Protein AF-A0A7S4NE84-F1 (afdb_monomer_lite)

pLDDT: mean 74.56, std 27.17, range [20.69, 98.38]

InterPro domains:
  IPR036509 Peptide methionine sulphoxide reductase MsrA superfamily [G3DSA:3.30.1060.10] (1-142)

Structure (mmCIF, N/CA/C/O backbone):
data_AF-A0A7S4NE84-F1
#
_entry.id   AF-A0A7S4NE84-F1
#
loop_
_atom_site.group_PDB
_atom_site.id
_atom_site.type_symbol
_atom_site.label_atom_id
_atom_site.label_alt_id
_atom_site.label_comp_id
_atom_site.label_asym_id
_atom_site.label_entity_id
_atom_site.label_seq_id
_atom_site.pdbx_PDB_ins_code
_atom_site.Cartn_x
_atom_site.Cartn_y
_atom_site.Cartn_z
_atom_site.occupancy
_atom_site.B_iso_or_equiv
_atom_site.auth_seq_id
_atom_site.auth_comp_id
_atom_site.auth_asym_id
_atom_site.auth_atom_id
_atom_site.pdbx_PDB_model_num
ATOM 1 N N . MET A 1 1 ? -4.943 -5.789 -20.087 1.00 54.06 1 MET A N 1
ATOM 2 C CA . MET A 1 1 ? -5.058 -5.055 -18.805 1.00 54.06 1 MET A CA 1
ATOM 3 C C . MET A 1 1 ? -4.872 -3.569 -19.079 1.00 54.06 1 MET A C 1
ATOM 5 O O . MET A 1 1 ? -4.299 -3.249 -20.111 1.00 54.06 1 MET A O 1
ATOM 9 N N . ALA A 1 2 ? -5.407 -2.667 -18.249 1.00 69.00 2 ALA A N 1
ATOM 10 C CA . ALA A 1 2 ? -5.098 -1.242 -18.403 1.00 69.00 2 ALA A CA 1
ATOM 11 C C . ALA A 1 2 ? -3.619 -1.028 -18.058 1.00 69.00 2 ALA A C 1
ATOM 13 O O . ALA A 1 2 ? -3.170 -1.555 -17.044 1.00 69.00 2 ALA A O 1
ATOM 14 N N . GLN A 1 3 ? -2.887 -0.325 -18.919 1.00 87.62 3 GLN A N 1
ATOM 15 C CA . GLN A 1 3 ? -1.500 0.049 -18.668 1.00 87.62 3 GLN A CA 1
ATOM 16 C C . GLN A 1 3 ? -1.470 1.132 -17.588 1.00 87.62 3 GLN A C 1
ATOM 18 O O . GLN A 1 3 ? -2.266 2.069 -17.646 1.00 87.62 3 GLN A O 1
ATOM 23 N N . VAL A 1 4 ? -0.595 0.966 -16.602 1.00 90.38 4 VAL A N 1
ATOM 24 C CA . VAL A 1 4 ? -0.429 1.857 -15.451 1.00 90.38 4 VAL A CA 1
ATOM 25 C C . VAL A 1 4 ? 1.064 1.916 -15.191 1.00 90.38 4 VAL A C 1
ATOM 27 O O . VAL A 1 4 ? 1.668 0.868 -14.980 1.00 90.38 4 VAL A O 1
ATOM 30 N N . CYS A 1 5 ? 1.644 3.106 -15.271 1.00 92.06 5 CYS A N 1
ATOM 31 C CA . CYS A 1 5 ? 3.083 3.292 -15.191 1.00 92.06 5 CYS A CA 1
ATOM 32 C C . CYS A 1 5 ? 3.436 4.253 -14.070 1.00 92.06 5 CYS A C 1
ATOM 34 O O . CYS A 1 5 ? 2.723 5.232 -13.822 1.00 92.06 5 CYS A O 1
ATOM 36 N N . TYR A 1 6 ? 4.575 4.004 -13.441 1.00 91.62 6 TYR A N 1
ATOM 37 C CA . TYR A 1 6 ? 5.195 4.949 -12.536 1.00 91.62 6 TYR A CA 1
ATOM 38 C C . TYR A 1 6 ? 5.527 6.252 -13.273 1.00 91.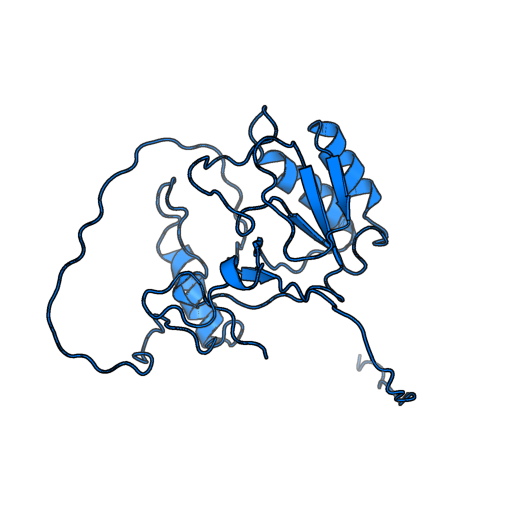62 6 TYR A C 1
ATOM 40 O O . TYR A 1 6 ? 5.548 6.308 -14.511 1.00 91.62 6 TYR A O 1
ATOM 48 N N . HIS A 1 7 ? 5.780 7.317 -12.512 1.00 89.94 7 HIS A N 1
ATOM 49 C CA . HIS A 1 7 ? 6.186 8.610 -13.047 1.00 89.94 7 HIS A CA 1
ATOM 50 C C . HIS A 1 7 ? 7.299 8.455 -14.088 1.00 89.94 7 HIS A C 1
ATOM 52 O O . HIS A 1 7 ? 8.408 8.003 -13.802 1.00 89.94 7 HIS A O 1
ATOM 58 N N . ASN A 1 8 ? 6.993 8.845 -15.324 1.00 87.00 8 ASN A N 1
ATOM 59 C CA . ASN A 1 8 ? 7.899 8.722 -16.456 1.00 87.00 8 ASN A CA 1
ATOM 60 C C . ASN A 1 8 ? 7.883 9.999 -17.300 1.00 87.00 8 ASN A C 1
ATOM 62 O O . ASN A 1 8 ? 6.859 10.672 -17.432 1.00 87.00 8 ASN A O 1
ATOM 66 N N . LEU A 1 9 ? 9.031 10.323 -17.899 1.00 85.75 9 LEU A N 1
ATOM 67 C CA . LEU A 1 9 ? 9.227 11.546 -18.691 1.00 85.75 9 LEU A CA 1
ATOM 68 C C . LEU A 1 9 ? 8.390 11.566 -19.978 1.00 85.75 9 LEU A C 1
ATOM 70 O O . LEU A 1 9 ? 8.176 12.619 -20.572 1.00 85.75 9 LEU A O 1
ATOM 74 N N . GLN A 1 10 ? 7.913 10.402 -20.406 1.00 85.19 10 GLN A N 1
ATOM 75 C CA . GLN A 1 10 ? 7.071 10.213 -21.578 1.00 85.19 10 GLN A CA 1
ATOM 76 C C . GLN A 1 10 ? 5.581 10.425 -21.264 1.00 85.19 10 GLN A C 1
ATOM 78 O O . GLN A 1 10 ? 4.761 10.381 -22.181 1.00 85.19 10 GLN A O 1
ATOM 83 N N . PHE A 1 11 ? 5.223 10.660 -19.993 1.00 83.88 11 PHE A N 1
ATOM 84 C CA . PHE A 1 11 ? 3.850 10.825 -19.503 1.00 83.88 11 PHE A CA 1
ATOM 85 C C . PHE A 1 11 ? 2.897 9.693 -19.915 1.00 83.88 11 PHE A C 1
ATOM 87 O O . PHE A 1 11 ? 1.684 9.889 -20.028 1.00 83.88 11 PHE A O 1
ATOM 94 N N . VAL A 1 12 ? 3.437 8.498 -20.140 1.00 86.44 12 VAL A N 1
ATOM 95 C CA . VAL A 1 12 ? 2.662 7.319 -20.514 1.00 86.44 12 VAL A CA 1
ATOM 96 C C . VAL A 1 12 ? 1.952 6.809 -19.272 1.00 86.44 12 VAL A C 1
ATOM 98 O O . VAL A 1 12 ? 2.616 6.426 -18.318 1.00 86.44 12 VAL A O 1
ATOM 101 N N . ALA A 1 13 ? 0.618 6.798 -19.299 1.00 89.69 13 ALA A N 1
ATOM 102 C CA . ALA A 1 13 ? -0.236 6.124 -18.316 1.00 89.69 13 ALA A CA 1
ATOM 103 C C . ALA A 1 13 ? 0.160 6.334 -16.835 1.00 89.69 13 ALA A C 1
ATOM 105 O O . ALA A 1 13 ? 0.119 5.393 -16.046 1.00 89.69 13 ALA A O 1
ATOM 106 N N . ASP A 1 14 ? 0.540 7.562 -16.477 1.00 92.56 14 ASP A N 1
ATOM 107 C CA . ASP A 1 14 ? 0.993 7.927 -15.131 1.00 92.56 14 ASP A CA 1
ATOM 108 C C . ASP A 1 14 ? -0.036 7.544 -14.056 1.00 92.56 14 ASP A C 1
ATOM 110 O O . ASP A 1 14 ? -1.195 7.969 -14.100 1.00 92.56 14 ASP A O 1
ATOM 114 N N . TYR A 1 15 ? 0.390 6.723 -13.100 1.00 93.00 15 TYR A N 1
ATOM 115 C CA . TYR A 1 15 ? -0.492 6.107 -12.116 1.00 93.00 15 TYR A CA 1
ATOM 116 C C . TYR A 1 15 ? -1.196 7.142 -11.227 1.00 93.00 15 TYR A C 1
ATOM 118 O O . TYR A 1 15 ? -2.408 7.033 -11.023 1.00 93.00 15 TYR A O 1
ATOM 126 N N . GLY A 1 16 ? -0.488 8.181 -10.774 1.00 90.81 16 GLY A N 1
ATOM 127 C CA . GLY A 1 16 ? -1.056 9.253 -9.957 1.00 90.81 16 GLY A CA 1
ATOM 128 C C . GLY A 1 16 ? -2.153 10.012 -10.702 1.00 90.81 16 GLY A C 1
ATOM 129 O O . GLY A 1 16 ? -3.256 10.187 -10.183 1.00 90.81 16 GLY A O 1
ATOM 130 N N . LYS A 1 17 ? -1.930 10.350 -11.981 1.00 91.75 17 LYS A N 1
ATOM 131 C CA . LYS A 1 17 ? -2.964 10.968 -12.840 1.00 91.75 17 LYS A CA 1
ATOM 132 C C . LYS A 1 17 ? -4.156 10.054 -13.114 1.00 91.75 17 LYS A C 1
ATOM 134 O O . LYS A 1 17 ? -5.269 10.539 -13.318 1.00 91.75 17 LYS A O 1
ATOM 139 N N . LEU A 1 18 ? -3.938 8.741 -13.136 1.00 92.62 18 LEU A N 1
ATOM 140 C CA . LEU A 1 18 ? -5.000 7.738 -13.241 1.00 92.62 18 LEU A CA 1
ATOM 141 C C . LEU A 1 18 ? -5.711 7.488 -11.897 1.00 92.62 18 LEU A C 1
ATOM 143 O O . LEU A 1 18 ? -6.659 6.701 -11.836 1.00 92.62 18 LEU A O 1
ATOM 147 N N . GLY A 1 19 ? -5.276 8.162 -10.830 1.00 93.69 19 GLY A N 1
ATOM 148 C CA . GLY A 1 19 ? -5.846 8.094 -9.492 1.00 93.69 19 GLY A CA 1
ATOM 149 C C . GLY A 1 19 ? -5.376 6.909 -8.665 1.00 93.69 19 GLY A C 1
ATOM 150 O O . GLY A 1 19 ? -5.965 6.649 -7.615 1.00 93.69 19 GLY A O 1
ATOM 151 N N . HIS A 1 20 ? -4.363 6.175 -9.132 1.00 94.25 20 HIS A N 1
ATOM 152 C CA . HIS A 1 20 ? -3.778 5.031 -8.440 1.00 94.25 20 HIS A CA 1
ATOM 153 C C . HIS A 1 20 ? -3.089 5.455 -7.142 1.00 94.25 20 HIS A C 1
ATOM 155 O O . HIS A 1 20 ? -2.898 6.638 -6.884 1.00 94.25 20 HIS A O 1
ATOM 161 N N . GLY A 1 21 ? -2.814 4.489 -6.275 1.00 93.81 21 GLY A N 1
ATOM 162 C CA . GLY A 1 21 ? -2.039 4.667 -5.054 1.00 93.81 21 GLY A CA 1
ATOM 163 C C . GLY A 1 21 ? -0.970 3.592 -4.992 1.00 93.81 21 GLY A C 1
ATOM 164 O O . GLY A 1 21 ? -1.208 2.488 -5.501 1.00 93.81 21 GLY A O 1
ATOM 165 N N . GLU A 1 22 ? 0.179 3.926 -4.418 1.00 92.56 22 GLU A N 1
ATOM 166 C CA . GLU A 1 22 ? 1.262 2.975 -4.175 1.00 92.56 22 GLU A CA 1
ATOM 167 C C . GLU A 1 22 ? 0.886 2.030 -3.032 1.00 92.56 22 GLU A C 1
ATOM 169 O O . GLU A 1 22 ? 0.396 2.442 -1.981 1.00 92.56 22 GLU A O 1
ATOM 174 N N . VAL A 1 23 ? 1.064 0.735 -3.258 1.00 93.00 23 VAL A N 1
ATOM 175 C CA . VAL A 1 23 ? 0.656 -0.342 -2.362 1.00 93.00 23 VAL A CA 1
ATOM 176 C C . VAL A 1 23 ? 1.630 -1.502 -2.432 1.00 93.00 23 VAL A C 1
ATOM 178 O O . VAL A 1 23 ? 2.352 -1.665 -3.410 1.00 93.00 23 VAL A O 1
ATOM 181 N N . VAL A 1 24 ? 1.565 -2.376 -1.432 1.00 91.62 24 VAL A N 1
ATOM 182 C CA . VAL A 1 24 ? 2.220 -3.679 -1.475 1.00 91.62 24 VAL A CA 1
ATOM 183 C C . VAL A 1 24 ? 1.205 -4.794 -1.620 1.00 91.62 24 VAL A C 1
ATOM 185 O O . VAL A 1 24 ? 0.237 -4.869 -0.866 1.00 91.62 24 VAL A O 1
ATOM 188 N N . GLY A 1 25 ? 1.432 -5.676 -2.594 1.00 89.12 25 GLY A N 1
ATOM 189 C CA . GLY A 1 25 ? 0.634 -6.886 -2.762 1.00 89.12 25 GLY A CA 1
ATOM 190 C C . GLY A 1 25 ? 1.256 -8.046 -2.023 1.00 89.12 25 GLY A C 1
ATOM 191 O O . GLY A 1 25 ? 2.442 -8.325 -2.176 1.00 89.12 25 GLY A O 1
ATOM 192 N N . MET A 1 26 ? 0.440 -8.738 -1.242 1.00 87.00 26 MET A N 1
ATOM 193 C CA . MET A 1 26 ? 0.868 -9.891 -0.468 1.00 87.00 26 MET A CA 1
ATOM 194 C C . MET A 1 26 ? -0.261 -10.903 -0.349 1.00 87.00 26 MET A C 1
ATOM 196 O O . MET A 1 26 ? -1.439 -10.552 -0.364 1.00 87.00 26 MET A O 1
ATOM 200 N N . THR A 1 27 ? 0.118 -12.170 -0.217 1.00 87.06 27 THR A N 1
ATOM 201 C CA . THR A 1 27 ? -0.796 -13.230 0.207 1.00 87.06 27 THR A CA 1
ATOM 202 C C . THR A 1 27 ? -0.563 -13.459 1.689 1.00 87.06 27 THR A C 1
ATOM 204 O O . THR A 1 27 ? 0.531 -13.855 2.086 1.00 87.06 27 THR A O 1
ATOM 207 N N . ILE A 1 28 ? -1.581 -13.186 2.498 1.00 86.56 28 ILE A N 1
ATOM 208 C CA . ILE A 1 28 ? -1.553 -13.378 3.947 1.00 86.56 28 ILE A CA 1
ATOM 209 C C . ILE A 1 28 ? -2.681 -14.332 4.346 1.00 86.56 28 ILE A C 1
ATOM 211 O O . ILE A 1 28 ? -3.773 -14.233 3.783 1.00 86.56 28 ILE A O 1
ATOM 215 N N . PRO A 1 29 ? -2.452 -15.261 5.291 1.00 92.56 29 PRO A N 1
ATOM 216 C CA . PRO A 1 29 ? -3.540 -16.029 5.879 1.00 92.56 29 PRO A CA 1
ATOM 217 C C . PRO A 1 29 ? -4.571 -15.090 6.506 1.00 92.56 29 PRO A C 1
ATOM 219 O O . PRO A 1 29 ? -4.199 -14.134 7.189 1.00 92.56 29 PRO A O 1
ATOM 222 N N . GLU A 1 30 ? -5.858 -15.383 6.320 1.00 92.19 30 GLU A N 1
ATOM 223 C CA . GLU A 1 30 ? -6.952 -14.561 6.854 1.00 92.19 30 GLU A CA 1
ATOM 224 C C . GLU A 1 30 ? -6.817 -14.351 8.371 1.00 92.19 30 GLU A C 1
ATOM 226 O O . GLU A 1 30 ? -6.883 -13.227 8.866 1.00 92.19 30 GLU A O 1
ATOM 231 N N . SER A 1 31 ? -6.465 -15.414 9.098 1.00 93.31 31 SER A N 1
ATOM 232 C CA . SER A 1 31 ? -6.224 -15.378 10.544 1.00 93.31 31 SER A CA 1
ATOM 233 C C . SER A 1 31 ? -5.133 -14.392 10.980 1.00 93.31 31 SER A C 1
ATOM 235 O O . SER A 1 31 ? -5.120 -13.975 12.136 1.00 93.31 31 SER A O 1
ATOM 237 N N . SER A 1 32 ? -4.219 -14.021 10.079 1.00 94.81 32 SER A N 1
ATOM 238 C CA . SER A 1 32 ? -3.084 -13.129 10.342 1.00 94.81 32 SER A CA 1
ATOM 239 C C . SER A 1 32 ? -3.358 -11.665 9.983 1.00 94.81 32 SER A C 1
ATOM 241 O O . SER A 1 32 ? -2.503 -10.818 10.240 1.00 94.81 32 SER A O 1
ATOM 243 N N . ILE A 1 33 ? -4.535 -11.330 9.438 1.00 94.56 33 ILE A N 1
ATOM 244 C CA . ILE A 1 33 ? -4.884 -9.952 9.042 1.00 94.56 33 ILE A CA 1
ATOM 245 C C . ILE A 1 33 ? -4.795 -8.983 10.224 1.00 94.56 33 ILE A C 1
ATOM 247 O O . ILE A 1 33 ? -4.287 -7.875 10.071 1.00 94.56 33 ILE A O 1
ATOM 251 N N . GLY A 1 34 ? -5.236 -9.398 11.414 1.00 95.06 34 GLY A N 1
ATOM 252 C CA . GLY A 1 34 ? -5.163 -8.551 12.606 1.00 95.06 34 GLY A CA 1
ATOM 253 C C . GLY A 1 34 ? -3.731 -8.224 13.035 1.00 95.06 34 GLY A C 1
ATOM 254 O O . GLY A 1 34 ? -3.443 -7.087 13.401 1.00 95.06 34 GLY A O 1
ATOM 255 N N . ASP A 1 35 ? -2.818 -9.193 12.964 1.00 95.81 35 ASP A N 1
ATOM 256 C CA . ASP A 1 35 ? -1.412 -8.966 13.316 1.00 95.81 35 ASP A CA 1
ATOM 257 C C . ASP A 1 35 ? -0.698 -8.137 12.250 1.00 95.81 35 ASP A C 1
ATOM 259 O O . ASP A 1 35 ? 0.040 -7.210 12.584 1.00 95.81 35 ASP A O 1
ATOM 263 N N . PHE A 1 36 ? -1.005 -8.382 10.974 1.00 96.31 36 PHE A N 1
ATOM 264 C CA . PHE A 1 36 ? -0.546 -7.526 9.888 1.00 96.31 36 PHE A CA 1
ATOM 265 C C . PHE A 1 36 ? -1.033 -6.080 10.052 1.00 96.31 36 PHE A C 1
ATOM 267 O O . PHE A 1 36 ? -0.254 -5.150 9.870 1.00 96.31 36 PHE A O 1
ATOM 274 N N . ALA A 1 37 ? -2.294 -5.868 10.440 1.00 96.50 37 ALA A N 1
ATOM 275 C CA . ALA A 1 37 ? -2.831 -4.529 10.657 1.00 96.50 37 ALA A CA 1
ATOM 276 C C . ALA A 1 37 ? -2.075 -3.792 11.772 1.00 96.50 37 ALA A C 1
ATOM 278 O O . ALA A 1 37 ? -1.706 -2.634 11.592 1.00 96.50 37 ALA A O 1
ATOM 279 N N . LYS A 1 38 ? -1.781 -4.458 12.898 1.00 96.75 38 LYS A N 1
ATOM 280 C CA . LYS A 1 38 ? -0.965 -3.868 13.975 1.00 96.75 38 LYS A CA 1
ATOM 281 C C . LYS A 1 38 ? 0.410 -3.439 13.467 1.00 96.75 38 LYS A C 1
ATOM 283 O O . LYS A 1 38 ? 0.843 -2.334 13.788 1.00 96.75 38 LYS A O 1
ATOM 288 N N . GLU A 1 39 ? 1.059 -4.284 12.668 1.00 95.56 39 GLU A N 1
ATOM 289 C CA . GLU A 1 39 ? 2.363 -3.984 12.074 1.00 95.56 39 GLU A CA 1
ATOM 290 C C . GLU A 1 39 ? 2.275 -2.807 11.094 1.00 95.56 39 GLU A C 1
ATOM 292 O O . GLU A 1 39 ? 3.024 -1.844 11.225 1.00 95.56 39 GLU A O 1
ATOM 297 N N . TYR A 1 40 ? 1.296 -2.806 10.185 1.00 94.81 40 TYR A N 1
ATOM 298 C CA . TYR A 1 40 ? 1.032 -1.695 9.266 1.00 94.81 40 TYR A CA 1
ATOM 299 C C . TYR A 1 40 ? 0.863 -0.362 10.011 1.00 94.81 40 TYR A C 1
ATOM 301 O O . TYR A 1 40 ? 1.521 0.630 9.699 1.00 94.81 40 TYR A O 1
ATOM 309 N N . PHE A 1 41 ? 0.026 -0.348 11.050 1.00 94.75 41 PHE A N 1
ATOM 310 C CA . PHE A 1 41 ? -0.217 0.835 11.871 1.00 94.75 41 PHE A CA 1
ATOM 311 C C . PHE A 1 41 ? 0.982 1.223 12.753 1.00 94.75 41 PHE A C 1
ATOM 313 O O . PHE A 1 41 ? 1.044 2.348 13.257 1.00 94.75 41 PHE A O 1
ATOM 320 N N . SER A 1 42 ? 1.954 0.328 12.946 1.00 92.94 42 SER A N 1
ATOM 321 C CA . SER A 1 42 ? 3.178 0.616 13.696 1.00 92.94 42 SER A CA 1
ATOM 322 C C . SER A 1 42 ? 4.120 1.572 12.955 1.00 92.94 42 SER A C 1
ATOM 324 O O . SER A 1 42 ? 4.802 2.351 13.619 1.00 92.94 42 SER A O 1
ATOM 326 N N . TYR A 1 43 ? 4.087 1.574 11.615 1.00 89.31 43 TYR A N 1
ATOM 327 C CA . TYR A 1 43 ? 4.945 2.410 10.768 1.00 89.31 43 TYR A CA 1
ATOM 328 C C . TYR A 1 43 ? 4.535 3.884 10.717 1.00 89.31 43 TYR A C 1
ATOM 330 O O . TYR A 1 43 ? 5.325 4.728 10.295 1.00 89.31 43 TYR A O 1
ATOM 338 N N . PHE A 1 44 ? 3.319 4.221 11.149 1.00 89.88 44 PHE A N 1
ATOM 339 C CA . PHE A 1 44 ? 2.911 5.617 11.253 1.00 89.88 44 PHE A CA 1
ATOM 340 C C . PHE A 1 44 ? 3.652 6.295 12.401 1.00 89.88 44 PHE A C 1
ATOM 342 O O . PHE A 1 44 ? 3.724 5.778 13.522 1.00 89.88 44 PHE A O 1
ATOM 349 N N . ALA A 1 45 ? 4.159 7.496 12.131 1.00 87.75 45 ALA A N 1
ATOM 350 C CA . ALA A 1 45 ? 4.740 8.345 13.155 1.00 87.75 45 ALA A CA 1
ATOM 351 C C . ALA A 1 45 ? 3.695 8.655 14.254 1.00 87.75 45 ALA A C 1
ATOM 353 O O . ALA A 1 45 ? 2.490 8.539 14.019 1.00 87.75 45 ALA A O 1
ATOM 354 N N . PRO A 1 46 ? 4.100 9.083 15.467 1.00 86.31 46 PRO A N 1
ATOM 355 C CA . PRO A 1 46 ? 3.161 9.334 16.571 1.00 86.31 46 PRO A CA 1
ATOM 356 C C . PRO A 1 46 ? 2.047 10.350 16.262 1.00 86.31 46 PRO A C 1
ATOM 358 O O . PRO A 1 46 ? 0.994 10.347 16.898 1.00 86.31 46 PRO A O 1
ATOM 361 N N . ASN A 1 47 ? 2.261 11.224 15.277 1.00 86.69 47 ASN A N 1
ATOM 362 C CA . ASN A 1 47 ? 1.256 12.154 14.765 1.00 86.69 47 ASN A CA 1
ATOM 363 C C . ASN A 1 47 ? 0.253 11.505 13.787 1.00 86.69 47 ASN A C 1
ATOM 365 O O . ASN A 1 47 ? -0.629 12.208 13.304 1.00 86.69 47 ASN A O 1
ATOM 369 N N . GLY A 1 48 ? 0.342 10.196 13.539 1.00 84.56 48 GLY A N 1
ATOM 370 C CA . GLY A 1 48 ? -0.500 9.438 12.613 1.00 84.56 48 GLY A CA 1
ATOM 371 C C . GLY A 1 48 ? -0.153 9.651 11.140 1.00 84.56 48 GLY A C 1
ATOM 372 O O . GLY A 1 48 ? -0.986 9.362 10.285 1.00 84.56 48 GLY A O 1
ATOM 373 N N . GLU A 1 49 ? 1.040 10.172 10.844 1.00 88.38 49 GLU A N 1
ATOM 374 C CA . GLU A 1 49 ? 1.477 10.491 9.485 1.00 88.38 49 GLU A CA 1
ATOM 375 C C . GLU A 1 49 ? 2.523 9.506 8.963 1.00 88.38 49 GLU A C 1
ATOM 377 O O . GLU A 1 49 ? 3.201 8.811 9.728 1.00 88.38 49 GLU A O 1
ATOM 382 N N . ARG A 1 50 ? 2.647 9.467 7.634 1.00 84.94 50 ARG A N 1
ATOM 383 C CA . ARG A 1 50 ? 3.736 8.768 6.946 1.00 84.94 50 ARG A CA 1
ATOM 384 C C . ARG A 1 50 ? 5.093 9.378 7.312 1.00 84.94 50 ARG A C 1
ATOM 386 O O . ARG A 1 50 ? 5.186 10.566 7.622 1.00 84.94 50 ARG A O 1
ATOM 393 N N . VAL A 1 51 ? 6.131 8.542 7.280 1.00 80.88 51 VAL A N 1
ATOM 394 C CA . VAL A 1 51 ? 7.497 8.915 7.686 1.00 80.88 51 VAL A CA 1
ATOM 395 C C . VAL A 1 51 ? 8.130 9.905 6.706 1.00 80.88 51 VAL A C 1
ATOM 397 O O . VAL A 1 51 ? 8.835 10.806 7.152 1.00 80.88 51 VAL A O 1
ATOM 400 N N . ASP A 1 52 ? 7.840 9.788 5.405 1.00 79.56 52 ASP A N 1
ATOM 401 C CA . ASP A 1 52 ? 8.287 10.742 4.385 1.00 79.56 52 ASP A CA 1
ATOM 402 C C . ASP A 1 52 ? 7.256 11.872 4.175 1.00 79.56 52 ASP A C 1
ATOM 404 O O . ASP A 1 52 ? 6.175 11.635 3.627 1.00 79.56 52 ASP A O 1
ATOM 408 N N . PRO A 1 53 ? 7.541 13.121 4.592 1.00 73.56 53 PRO A N 1
ATOM 409 C CA . PRO A 1 53 ? 6.651 14.254 4.343 1.00 73.56 53 PRO A CA 1
ATOM 410 C C . PRO A 1 53 ? 6.762 14.828 2.916 1.00 73.56 53 PRO A C 1
ATOM 412 O O . PRO A 1 53 ? 5.988 15.737 2.572 1.00 73.56 53 PRO A O 1
ATOM 415 N N . GLY A 1 54 ? 7.749 14.376 2.131 1.00 79.62 54 GLY A N 1
ATOM 416 C CA . GLY A 1 54 ? 7.992 14.766 0.742 1.00 79.62 54 GLY A CA 1
ATOM 417 C C . GLY A 1 54 ? 7.018 14.110 -0.230 1.00 79.62 54 GLY A C 1
ATOM 418 O O . GLY A 1 54 ? 6.543 14.779 -1.150 1.00 79.62 54 GLY A O 1
ATOM 419 N N . ASP A 1 55 ? 6.638 12.865 0.042 1.00 82.25 55 ASP A N 1
ATOM 420 C CA . ASP A 1 55 ? 5.545 12.178 -0.638 1.00 82.25 55 ASP A CA 1
ATOM 421 C C . ASP A 1 55 ? 4.257 12.958 -0.396 1.00 82.25 55 ASP A C 1
ATOM 423 O O . ASP A 1 55 ? 3.824 13.113 0.748 1.00 82.25 55 ASP A O 1
ATOM 427 N N . ARG A 1 56 ? 3.663 13.526 -1.448 1.00 87.31 56 ARG A N 1
ATOM 428 C CA . ARG A 1 56 ? 2.441 14.344 -1.395 1.00 87.31 56 ARG A CA 1
ATOM 429 C C . ARG A 1 56 ? 1.619 14.156 -2.650 1.00 87.31 56 ARG A C 1
ATOM 431 O O . ARG A 1 56 ? 2.145 14.273 -3.746 1.00 87.31 56 ARG A O 1
ATOM 438 N N . GLY A 1 57 ? 0.326 13.926 -2.474 1.00 92.00 57 GLY A N 1
ATOM 439 C CA . GLY A 1 57 ? -0.572 13.603 -3.573 1.00 92.00 57 GLY A CA 1
ATOM 440 C C . GLY A 1 57 ? -1.487 12.435 -3.235 1.00 92.00 57 GLY A C 1
ATOM 441 O O . GLY A 1 57 ? -1.300 11.730 -2.241 1.00 92.00 57 GLY A O 1
ATOM 442 N N . GLY A 1 58 ? -2.527 12.257 -4.051 1.00 92.38 58 GLY A N 1
ATOM 443 C CA . GLY A 1 58 ? -3.454 11.139 -3.880 1.00 92.38 58 GLY A CA 1
ATOM 444 C C . GLY A 1 58 ? -2.720 9.806 -3.973 1.00 92.38 58 GLY A C 1
ATOM 445 O O . GLY A 1 58 ? -3.006 8.895 -3.206 1.00 92.38 58 GLY A O 1
ATOM 446 N N . GLU A 1 59 ? -1.721 9.718 -4.839 1.00 92.62 59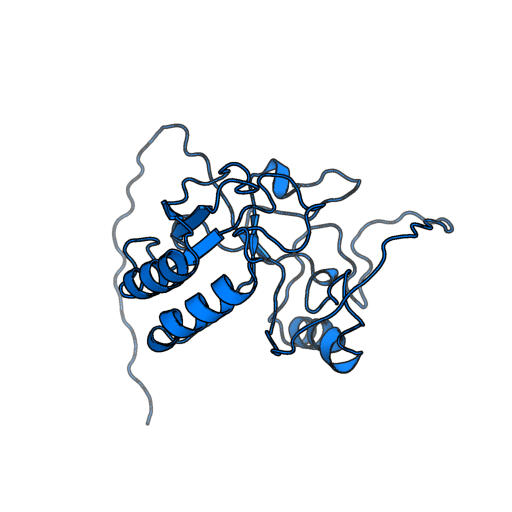 GLU A N 1
ATOM 447 C CA . GLU A 1 59 ? -0.845 8.575 -5.069 1.00 92.62 59 GLU A CA 1
ATOM 448 C C . GLU A 1 59 ? -0.149 8.019 -3.814 1.00 92.62 59 GLU A C 1
ATOM 450 O O . GLU A 1 59 ? 0.070 6.811 -3.741 1.00 92.62 59 GLU A O 1
ATOM 455 N N . TYR A 1 60 ? 0.068 8.849 -2.790 1.00 93.50 60 TYR A N 1
ATOM 456 C CA . TYR A 1 60 ? 0.720 8.470 -1.527 1.00 93.50 60 TYR A CA 1
ATOM 457 C C . TYR A 1 60 ? -0.250 8.332 -0.349 1.00 93.50 60 TYR A C 1
ATOM 459 O O . TYR A 1 60 ? 0.159 8.288 0.816 1.00 93.50 60 TYR A O 1
ATOM 467 N N . ARG A 1 61 ? -1.560 8.336 -0.614 1.00 95.31 61 ARG A N 1
ATOM 468 C CA . ARG A 1 61 ? -2.570 8.202 0.437 1.00 95.31 61 ARG A CA 1
ATOM 469 C C . ARG A 1 61 ? -2.416 6.880 1.186 1.00 95.31 61 ARG A C 1
ATOM 471 O O . ARG A 1 61 ? -2.230 5.820 0.594 1.00 95.31 61 ARG A O 1
ATOM 478 N N . SER A 1 62 ? -2.607 6.941 2.493 1.00 95.81 62 SER A N 1
ATOM 479 C CA . SER A 1 62 ? -2.663 5.769 3.355 1.00 95.81 62 SER A CA 1
ATOM 480 C C . SER A 1 62 ? -3.883 4.930 2.998 1.00 95.81 62 SER A C 1
ATOM 482 O O . SER A 1 62 ? -5.022 5.410 3.047 1.00 95.81 62 SER A O 1
ATOM 484 N N . LEU A 1 63 ? -3.658 3.669 2.643 1.00 96.56 63 LEU A N 1
ATOM 485 C CA . LEU A 1 63 ? -4.730 2.756 2.286 1.00 96.56 63 LEU A CA 1
ATOM 486 C C . LEU A 1 63 ? -4.396 1.299 2.618 1.00 96.56 63 LEU A C 1
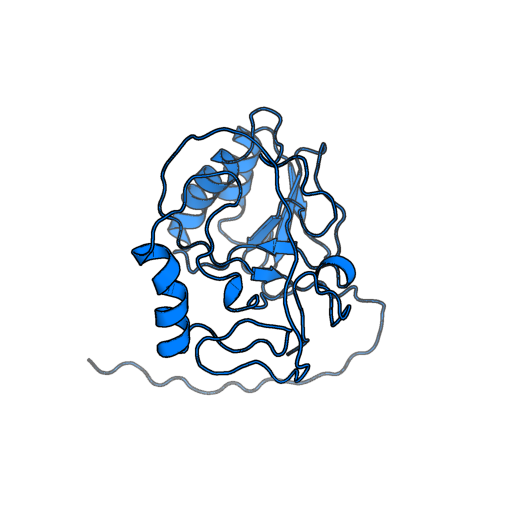ATOM 488 O O . LEU A 1 63 ? -3.230 0.912 2.660 1.00 96.56 63 LEU A O 1
ATOM 492 N N . ILE A 1 64 ? -5.442 0.498 2.812 1.00 96.75 64 ILE A N 1
ATOM 493 C CA . ILE A 1 64 ? -5.392 -0.959 2.928 1.00 96.75 64 ILE A CA 1
ATOM 494 C C . ILE A 1 64 ? -6.430 -1.572 1.983 1.00 96.75 64 ILE A C 1
ATOM 496 O O . ILE A 1 64 ? -7.549 -1.071 1.859 1.00 96.75 64 ILE A O 1
ATOM 500 N N . GLY A 1 65 ? -6.064 -2.645 1.288 1.00 95.94 65 GLY A N 1
ATOM 501 C CA . GLY A 1 65 ? -6.991 -3.405 0.452 1.00 95.94 65 GLY A CA 1
ATOM 502 C C . GLY A 1 65 ? -7.361 -4.726 1.107 1.00 95.94 65 GLY A C 1
ATOM 503 O O . GLY A 1 65 ? -6.474 -5.489 1.478 1.00 95.94 65 GLY A O 1
ATOM 504 N N . LEU A 1 66 ? -8.659 -5.012 1.198 1.00 95.75 66 LEU A N 1
ATOM 505 C CA . LEU A 1 66 ? -9.195 -6.296 1.651 1.00 95.75 66 LEU A CA 1
ATOM 506 C C . LEU A 1 66 ? -10.211 -6.825 0.627 1.00 95.75 66 LEU A C 1
ATOM 508 O O . LEU A 1 66 ? -10.956 -6.027 0.048 1.00 95.75 66 LEU A O 1
ATOM 512 N N . PRO A 1 67 ? -10.305 -8.147 0.404 1.00 94.88 67 PRO A N 1
ATOM 513 C CA . PRO A 1 67 ? -11.426 -8.724 -0.338 1.00 94.88 67 PRO A CA 1
ATOM 514 C C . PRO A 1 67 ? -12.779 -8.314 0.274 1.00 94.88 67 PRO A C 1
ATOM 516 O O . PRO A 1 67 ? -13.043 -8.574 1.442 1.00 94.88 67 PRO A O 1
ATOM 519 N N . GLY A 1 68 ? -13.644 -7.624 -0.475 1.00 95.56 68 GLY A N 1
ATOM 520 C CA . GLY A 1 68 ? -14.911 -7.107 0.065 1.00 95.56 68 GLY A CA 1
ATOM 521 C C . GLY A 1 68 ? -14.780 -5.840 0.928 1.00 95.56 68 GLY A C 1
ATOM 522 O O . GLY A 1 68 ? -15.774 -5.358 1.477 1.00 95.56 68 GLY A O 1
ATOM 523 N N . GLY A 1 69 ? -13.579 -5.263 1.041 1.00 96.69 69 GLY A N 1
ATOM 524 C CA . GLY A 1 69 ? -13.324 -3.991 1.720 1.00 96.69 69 GLY A CA 1
ATOM 525 C C . GLY A 1 69 ? -13.722 -4.021 3.196 1.00 96.69 69 GLY A C 1
ATOM 526 O O . GLY A 1 69 ? -13.298 -4.896 3.944 1.00 96.69 69 GLY A O 1
ATOM 527 N N . THR A 1 70 ? -14.568 -3.081 3.622 1.00 97.69 70 THR A N 1
ATOM 528 C CA . THR A 1 70 ? -15.066 -3.014 5.010 1.00 97.69 70 THR A CA 1
ATOM 529 C C . THR A 1 70 ? -16.058 -4.126 5.367 1.00 97.69 70 THR A C 1
ATOM 531 O O . THR A 1 70 ? -16.476 -4.221 6.513 1.00 97.69 70 THR A O 1
ATOM 534 N N . SER A 1 71 ? -16.474 -4.951 4.399 1.00 97.69 71 SER A N 1
ATOM 535 C CA . SER A 1 71 ? -17.318 -6.131 4.652 1.00 97.69 71 SER A CA 1
ATOM 536 C C . SER A 1 71 ? -16.496 -7.404 4.880 1.00 97.69 71 SER A C 1
ATOM 538 O O . SER A 1 71 ? -17.073 -8.475 5.051 1.00 97.69 71 SER A O 1
ATOM 540 N N . HIS A 1 72 ? -15.163 -7.311 4.843 1.00 96.75 72 HIS A N 1
ATOM 541 C CA . HIS A 1 72 ? -14.277 -8.444 5.087 1.00 96.75 72 HIS A CA 1
ATOM 542 C C . HIS A 1 72 ? -14.476 -8.985 6.522 1.00 96.75 72 HIS A C 1
ATOM 544 O O . HIS A 1 72 ? -14.558 -8.174 7.447 1.00 96.75 72 HIS A O 1
ATOM 550 N N . PRO A 1 73 ? -14.504 -10.315 6.757 1.00 97.38 73 PRO A N 1
ATOM 551 C CA . PRO A 1 73 ? -14.733 -10.888 8.092 1.00 97.38 73 PRO A CA 1
ATOM 552 C C . PRO A 1 73 ? -13.777 -10.359 9.169 1.00 97.38 73 PRO A C 1
ATOM 554 O O . PRO A 1 73 ? -14.179 -10.074 10.290 1.00 97.38 73 PRO A O 1
ATOM 557 N N . GLU A 1 74 ? -12.514 -10.164 8.792 1.00 97.00 74 GLU A N 1
ATOM 558 C CA . GLU A 1 74 ? -11.456 -9.648 9.671 1.00 97.00 74 GLU A CA 1
ATOM 559 C C . GLU A 1 74 ? -11.349 -8.111 9.739 1.00 97.00 74 GLU A C 1
ATOM 561 O O . GLU A 1 74 ? -10.400 -7.579 10.318 1.00 97.00 74 GLU A O 1
ATOM 566 N N . TYR A 1 75 ? -12.302 -7.370 9.161 1.00 98.00 75 TYR A N 1
ATOM 567 C CA . TYR A 1 75 ? -12.264 -5.904 9.138 1.00 98.00 75 TYR A CA 1
ATOM 568 C C . TYR A 1 75 ? -12.238 -5.284 10.547 1.00 98.00 75 TYR A C 1
ATOM 570 O O . TYR A 1 75 ? -11.496 -4.328 10.777 1.00 98.00 75 TYR A O 1
ATOM 578 N N . SER A 1 76 ? -12.946 -5.871 11.517 1.00 98.31 76 SER A N 1
ATOM 579 C CA . SER A 1 76 ? -12.965 -5.366 12.898 1.00 98.31 76 SER A CA 1
ATOM 580 C C . SER A 1 76 ? -11.575 -5.357 13.545 1.00 98.31 76 SER A C 1
ATOM 582 O O . SER A 1 76 ? -11.247 -4.436 14.289 1.00 98.31 76 SER A O 1
ATOM 584 N N . LYS A 1 77 ? -10.702 -6.320 13.211 1.00 98.25 77 LYS A N 1
ATOM 585 C CA . LYS A 1 77 ? -9.316 -6.340 13.711 1.00 98.25 77 LYS A CA 1
ATOM 586 C C . LYS A 1 77 ? -8.482 -5.189 13.139 1.00 98.25 77 LYS A C 1
ATOM 588 O O . LYS A 1 77 ? -7.577 -4.685 13.803 1.00 98.25 77 LYS A O 1
ATOM 593 N N . VAL A 1 78 ? -8.789 -4.751 11.917 1.00 98.12 78 VAL A N 1
ATOM 594 C CA . VAL A 1 78 ? -8.160 -3.572 11.305 1.00 98.12 78 VAL A CA 1
ATOM 595 C C . VAL A 1 78 ? -8.647 -2.293 11.988 1.00 98.12 78 VAL A C 1
ATOM 597 O O . VAL A 1 78 ? -7.834 -1.415 12.277 1.00 98.12 78 VAL A O 1
ATOM 600 N N . GLU A 1 79 ? -9.942 -2.201 12.307 1.00 98.38 79 GLU A N 1
ATOM 601 C CA . GLU A 1 79 ? -10.515 -1.079 13.067 1.00 98.38 79 GLU A CA 1
ATOM 602 C C . GLU A 1 79 ? -9.906 -0.949 14.464 1.00 98.38 79 GLU A C 1
ATOM 604 O O . GLU A 1 79 ? -9.575 0.160 14.891 1.00 98.38 79 GLU A O 1
ATOM 609 N N . GLU A 1 80 ? -9.709 -2.067 15.162 1.00 98.38 80 GLU A N 1
ATOM 610 C CA . GLU A 1 80 ? -9.043 -2.102 16.465 1.00 98.38 80 GLU A CA 1
ATOM 611 C C . GLU A 1 80 ? -7.609 -1.558 16.376 1.00 98.38 80 GLU A C 1
ATOM 613 O O . GLU A 1 80 ? -7.222 -0.686 17.160 1.00 98.38 80 GLU A O 1
ATOM 618 N N . ALA A 1 81 ? -6.831 -2.015 15.388 1.00 97.81 81 ALA A N 1
ATOM 619 C CA . ALA A 1 81 ? -5.451 -1.576 15.188 1.00 97.81 81 ALA A CA 1
ATOM 620 C C . ALA A 1 81 ? -5.350 -0.085 14.808 1.00 97.81 81 ALA A C 1
ATOM 622 O O . ALA A 1 81 ? -4.502 0.633 15.345 1.00 97.81 81 ALA A O 1
ATOM 623 N N . ALA A 1 82 ? -6.246 0.404 13.944 1.00 97.12 82 ALA A N 1
ATOM 624 C CA . ALA A 1 82 ? -6.329 1.820 13.583 1.00 97.12 82 ALA A CA 1
ATOM 625 C C . ALA A 1 82 ? -6.682 2.690 14.798 1.00 97.12 82 ALA A C 1
ATOM 627 O O . ALA A 1 82 ? -6.026 3.701 15.075 1.00 97.12 82 ALA A O 1
ATOM 628 N N . SER A 1 83 ? -7.689 2.264 15.564 1.00 96.69 83 SER A N 1
ATOM 629 C CA . SER A 1 83 ? -8.169 2.979 16.749 1.00 96.69 83 SER A CA 1
ATOM 630 C C . SER A 1 83 ? -7.087 3.080 17.823 1.00 96.69 83 SER A C 1
ATOM 632 O O . SER A 1 83 ? -6.928 4.138 18.433 1.00 96.69 83 SER A O 1
ATOM 634 N N . ALA A 1 84 ? -6.272 2.033 17.996 1.00 95.94 84 ALA A N 1
ATOM 635 C CA . ALA A 1 84 ? -5.129 2.039 18.911 1.00 95.94 84 ALA A CA 1
ATOM 636 C C . ALA A 1 84 ? -4.066 3.104 18.565 1.00 95.94 84 ALA A C 1
ATOM 638 O O . ALA A 1 84 ? -3.306 3.524 19.438 1.00 95.94 84 ALA A O 1
ATOM 639 N N . LYS A 1 85 ? -4.023 3.574 17.311 1.00 94.00 85 LYS A N 1
ATOM 640 C CA . LYS A 1 85 ? -3.170 4.683 16.851 1.00 94.00 85 LYS A CA 1
ATOM 641 C C . LYS A 1 85 ? -3.916 6.012 16.701 1.00 94.00 85 LYS A C 1
ATOM 643 O O . LYS A 1 85 ? -3.333 6.997 16.248 1.00 94.00 85 LYS A O 1
ATOM 648 N N . GLY A 1 86 ? -5.195 6.070 17.076 1.00 95.06 86 GLY A N 1
ATOM 649 C CA . GLY A 1 86 ? -6.033 7.254 16.887 1.00 95.06 86 GLY A CA 1
ATOM 650 C C . GLY A 1 86 ? -6.256 7.602 15.412 1.00 95.06 86 GLY A C 1
ATOM 651 O O . GLY A 1 86 ? -6.408 8.780 15.079 1.00 95.06 86 GLY A O 1
ATOM 652 N N . MET A 1 87 ? -6.230 6.597 14.534 1.00 95.50 87 MET A N 1
ATOM 653 C CA . MET A 1 87 ? -6.496 6.736 13.106 1.00 95.50 87 MET A CA 1
ATOM 654 C C . MET A 1 87 ? -7.936 6.339 12.789 1.00 95.50 87 MET A C 1
ATOM 656 O O . MET A 1 87 ? -8.522 5.479 13.442 1.00 95.50 87 MET A O 1
ATOM 660 N N . ARG A 1 88 ? -8.511 6.976 11.769 1.00 96.75 88 ARG A N 1
ATOM 661 C CA . ARG A 1 88 ? -9.851 6.673 11.261 1.00 96.75 88 ARG A CA 1
ATOM 662 C C . ARG A 1 88 ? -9.753 5.825 10.002 1.00 96.75 88 ARG A C 1
ATOM 664 O O . ARG A 1 88 ? -8.843 6.024 9.197 1.00 96.75 88 ARG A O 1
ATOM 671 N N . LEU A 1 89 ? -10.729 4.943 9.818 1.00 98.25 89 LEU A N 1
ATOM 672 C CA . LEU A 1 89 ? -10.920 4.190 8.585 1.00 98.25 89 LEU A CA 1
ATOM 673 C C . LEU A 1 89 ? -12.122 4.736 7.820 1.00 98.25 89 LEU A C 1
ATOM 675 O O . LEU A 1 89 ? -13.158 5.030 8.415 1.00 98.25 89 LEU A O 1
ATOM 679 N N . GLU A 1 90 ? -11.995 4.857 6.500 1.00 98.31 90 GLU A N 1
ATOM 680 C CA . GLU A 1 90 ? -13.122 5.174 5.619 1.00 98.31 90 GLU A CA 1
ATOM 681 C C . GLU A 1 90 ? -13.144 4.241 4.399 1.00 98.31 90 GLU A C 1
ATOM 683 O O . GLU A 1 90 ? -12.085 3.904 3.865 1.00 98.31 90 GLU A O 1
ATOM 688 N N . PRO A 1 91 ? -14.328 3.840 3.900 1.00 98.19 91 PRO A N 1
ATOM 689 C CA . PRO A 1 91 ? -14.421 3.072 2.665 1.00 98.19 91 PRO A CA 1
ATOM 690 C C . PRO A 1 91 ? -13.871 3.862 1.473 1.00 98.19 91 PRO A C 1
ATOM 692 O O . PRO A 1 91 ? -14.322 4.974 1.183 1.00 98.19 91 PRO A O 1
ATOM 695 N N . GLY A 1 92 ? -12.938 3.258 0.742 1.00 96.88 92 GLY A N 1
ATOM 696 C CA . GLY A 1 92 ? -12.339 3.848 -0.448 1.00 96.88 92 GLY A CA 1
ATOM 697 C C . GLY A 1 92 ? -13.287 3.865 -1.657 1.00 96.88 92 GLY A C 1
ATOM 698 O O . GLY A 1 92 ? -13.976 2.884 -1.973 1.00 96.88 92 GLY A O 1
ATOM 699 N N . LYS A 1 93 ? -13.323 4.988 -2.381 1.00 96.00 93 LYS A N 1
ATOM 700 C CA . LYS A 1 93 ? -14.202 5.212 -3.556 1.00 96.00 93 LYS A CA 1
ATOM 701 C C . LYS A 1 93 ? -13.433 5.256 -4.874 1.00 96.00 93 LYS A C 1
ATOM 703 O O . LYS A 1 93 ? -14.009 5.140 -5.957 1.00 96.00 93 LYS A O 1
ATOM 708 N N . GLY A 1 94 ? -12.127 5.362 -4.740 1.00 91.44 94 GLY A N 1
ATOM 709 C CA . GLY A 1 94 ? -11.141 5.399 -5.778 1.00 91.44 94 GLY A CA 1
ATOM 710 C C . GLY A 1 94 ? -10.858 6.792 -6.289 1.00 91.44 94 GLY A C 1
ATOM 711 O O . GLY A 1 94 ? -11.750 7.633 -6.346 1.00 91.44 94 GLY A O 1
ATOM 712 N N . ASN A 1 95 ? -9.592 7.016 -6.660 1.00 94.69 95 ASN A N 1
ATOM 713 C CA . ASN A 1 95 ? -9.054 8.350 -6.905 1.00 94.69 95 ASN A CA 1
ATOM 714 C C . ASN A 1 95 ? -9.321 9.273 -5.700 1.00 94.69 95 ASN A C 1
ATOM 716 O O . ASN A 1 95 ? -9.675 10.442 -5.854 1.00 94.69 95 ASN A O 1
ATOM 720 N N . ASP A 1 96 ? -9.252 8.699 -4.496 1.00 97.12 96 ASP A N 1
ATOM 721 C CA . ASP A 1 96 ? -9.462 9.435 -3.259 1.00 97.12 96 ASP A CA 1
ATOM 722 C C . ASP A 1 96 ? -8.276 10.387 -3.025 1.00 97.12 96 ASP A C 1
ATOM 724 O O . ASP A 1 96 ? -7.150 10.089 -3.435 1.00 97.12 96 ASP A O 1
ATOM 728 N N . PRO A 1 97 ? -8.507 11.544 -2.385 1.00 96.62 97 PRO A N 1
ATOM 729 C CA . PRO A 1 97 ? -7.455 12.523 -2.150 1.00 96.62 97 PRO A CA 1
ATOM 730 C C . PRO A 1 97 ? -6.438 12.025 -1.119 1.00 96.62 97 PRO A C 1
ATOM 732 O O . PRO A 1 97 ? -6.716 11.108 -0.347 1.00 96.62 97 PRO A O 1
ATOM 735 N N . ASP A 1 98 ? -5.301 12.719 -1.047 1.00 95.75 98 ASP A N 1
ATOM 736 C CA . ASP A 1 98 ? -4.259 12.487 -0.042 1.00 95.75 98 ASP A CA 1
ATOM 737 C C . ASP A 1 98 ? -4.835 12.457 1.392 1.00 95.75 98 ASP A C 1
ATOM 739 O O . ASP A 1 98 ? -5.781 13.188 1.727 1.00 95.75 98 ASP A O 1
ATOM 743 N N . THR A 1 99 ? -4.259 11.610 2.240 1.00 94.62 99 THR A N 1
ATOM 744 C CA . THR A 1 99 ? -4.590 11.445 3.663 1.00 94.62 99 THR A CA 1
ATOM 745 C C . THR A 1 99 ? -3.656 12.219 4.590 1.00 94.62 99 THR A C 1
ATOM 747 O O . THR A 1 99 ? -3.916 12.252 5.794 1.00 94.62 99 THR A O 1
ATOM 750 N N . PHE A 1 100 ? -2.620 12.870 4.053 1.00 91.94 100 PHE A N 1
ATOM 751 C CA . PHE A 1 100 ? -1.666 13.654 4.835 1.00 91.94 100 PHE A CA 1
ATOM 752 C C . PHE A 1 100 ? -2.360 14.698 5.718 1.00 91.94 100 PHE A C 1
ATOM 754 O O . PHE A 1 100 ? -3.182 15.492 5.248 1.00 91.94 100 PHE A O 1
ATOM 761 N N . GLY A 1 101 ? -2.037 14.696 7.008 1.00 91.50 101 GLY A N 1
ATOM 762 C CA . GLY A 1 101 ? -2.603 15.587 8.021 1.00 91.50 101 GLY A CA 1
ATOM 763 C C . GLY A 1 101 ? -4.000 15.196 8.517 1.00 91.50 101 GLY A C 1
ATOM 764 O O . GLY A 1 101 ? -4.614 15.969 9.253 1.00 91.50 101 GLY A O 1
ATOM 765 N N . LYS A 1 102 ? -4.555 14.049 8.095 1.00 93.88 102 LYS A N 1
ATOM 766 C CA . LYS A 1 102 ? -5.962 13.678 8.364 1.00 93.88 102 LYS A CA 1
ATOM 767 C C . LYS A 1 102 ? -6.134 12.500 9.316 1.00 93.88 102 LYS A C 1
ATOM 769 O O . LYS A 1 102 ? -7.284 12.214 9.679 1.00 93.88 102 LYS A O 1
ATOM 774 N N . LYS A 1 103 ? -5.040 11.812 9.681 1.00 95.12 103 LYS A N 1
ATOM 775 C CA . LYS A 1 103 ? -5.059 10.550 10.447 1.00 95.12 103 LYS A CA 1
ATOM 776 C C . LYS A 1 103 ? -6.097 9.567 9.895 1.00 95.12 103 LYS A C 1
ATOM 778 O O . LYS A 1 103 ? -6.963 9.075 10.619 1.00 95.12 103 LYS A O 1
ATOM 783 N N . LEU A 1 104 ? -6.065 9.373 8.582 1.00 96.06 104 LEU A N 1
ATOM 784 C CA . LEU A 1 104 ? -7.076 8.648 7.820 1.00 96.06 104 LEU A CA 1
ATOM 785 C C . LEU A 1 104 ? -6.405 7.556 6.991 1.00 96.06 104 LEU A C 1
ATOM 787 O O . LEU A 1 104 ? -5.388 7.819 6.355 1.00 96.06 104 LEU A O 1
ATOM 791 N N . VAL A 1 105 ? -7.004 6.368 6.964 1.00 97.81 105 VAL A N 1
ATOM 792 C CA . VAL A 1 105 ? -6.644 5.280 6.048 1.00 97.81 105 VAL A CA 1
ATOM 793 C C . VAL A 1 105 ? -7.887 4.845 5.281 1.00 97.81 105 VAL A C 1
ATOM 795 O O . VAL A 1 105 ? -8.936 4.596 5.876 1.00 97.81 105 VAL A O 1
ATOM 798 N N . TYR A 1 106 ? -7.781 4.746 3.957 1.00 98.31 106 TYR A N 1
ATOM 799 C CA . TYR A 1 106 ? -8.871 4.212 3.142 1.00 98.31 106 TYR A CA 1
ATOM 800 C C . TYR A 1 106 ? -8.851 2.687 3.105 1.00 98.31 106 TYR A C 1
ATOM 802 O O . TYR A 1 106 ? -7.799 2.075 2.947 1.00 98.31 106 TYR A O 1
ATOM 810 N N . VAL A 1 107 ? -10.029 2.076 3.177 1.00 98.31 107 VAL A N 1
ATOM 811 C CA . VAL A 1 107 ? -10.207 0.624 3.083 1.00 98.31 107 VAL A CA 1
ATOM 812 C C . VAL A 1 107 ? -10.861 0.307 1.748 1.00 98.31 107 VAL A C 1
ATOM 814 O O . VAL A 1 107 ? -12.018 0.661 1.506 1.00 98.31 107 VAL A O 1
ATOM 817 N N . TYR A 1 108 ? -10.113 -0.334 0.858 1.00 97.50 108 TYR A N 1
ATOM 818 C CA . TYR A 1 108 ? -10.563 -0.652 -0.491 1.00 97.50 108 TYR A CA 1
ATOM 819 C C . TYR A 1 108 ? -11.007 -2.103 -0.617 1.00 97.50 108 TYR A C 1
ATOM 821 O O . TYR A 1 108 ? -10.353 -3.015 -0.119 1.00 97.50 108 TYR A O 1
ATOM 829 N N . ASP A 1 109 ? -12.099 -2.307 -1.351 1.00 97.06 109 ASP A N 1
ATOM 830 C CA . ASP A 1 109 ? -12.494 -3.624 -1.841 1.00 97.06 109 ASP A CA 1
ATOM 831 C C . ASP A 1 109 ? -11.641 -4.008 -3.053 1.00 97.06 109 ASP A C 1
ATOM 833 O O . ASP A 1 109 ? -11.766 -3.410 -4.127 1.00 97.06 109 ASP A O 1
ATOM 837 N N . THR A 1 110 ? -10.786 -5.015 -2.893 1.00 93.69 110 THR A N 1
ATOM 838 C CA . THR A 1 110 ? -9.852 -5.452 -3.941 1.00 93.69 110 THR A CA 1
ATOM 839 C C . THR A 1 110 ? -10.541 -6.094 -5.145 1.00 93.69 110 THR A C 1
ATOM 841 O O . THR A 1 110 ? -9.972 -6.088 -6.238 1.00 93.69 110 THR A O 1
ATOM 844 N N . ALA A 1 111 ? -11.784 -6.572 -5.006 1.00 91.31 111 ALA A N 1
ATOM 845 C CA . ALA A 1 111 ? -12.575 -7.041 -6.145 1.00 91.31 111 ALA A CA 1
ATOM 846 C C . ALA A 1 111 ? -13.020 -5.872 -7.041 1.00 91.31 111 ALA A C 1
ATOM 848 O O . ALA A 1 111 ? -13.121 -6.007 -8.263 1.00 91.31 111 ALA A O 1
ATOM 849 N N . LYS A 1 112 ? -13.260 -4.700 -6.439 1.00 94.81 112 LYS A N 1
ATOM 850 C CA . LYS A 1 112 ? -13.655 -3.476 -7.146 1.00 94.81 112 LYS A CA 1
ATOM 851 C C . LYS A 1 112 ? -12.455 -2.655 -7.621 1.00 94.81 112 LYS A C 1
ATOM 853 O O . LYS A 1 112 ? -12.520 -2.036 -8.687 1.00 94.81 112 LYS A O 1
ATOM 858 N N . TYR A 1 113 ? -11.381 -2.648 -6.839 1.00 93.69 113 TYR A N 1
ATOM 859 C CA . TYR A 1 113 ? -10.163 -1.881 -7.083 1.00 93.69 113 TYR A CA 1
ATOM 860 C C . TYR A 1 113 ? -8.973 -2.839 -7.190 1.00 93.69 113 TYR A C 1
ATOM 862 O O . TYR A 1 113 ? -8.287 -3.094 -6.199 1.00 93.69 113 TYR A O 1
ATOM 870 N N . PRO A 1 114 ? -8.753 -3.420 -8.383 1.00 90.00 114 PRO A N 1
ATOM 871 C CA . PRO A 1 114 ? -7.748 -4.450 -8.548 1.00 90.00 114 PRO A CA 1
ATOM 872 C C . PRO A 1 114 ? -6.331 -3.888 -8.453 1.00 90.00 114 PRO A C 1
ATOM 874 O O . PRO A 1 114 ? -6.070 -2.702 -8.668 1.00 90.00 114 PRO A O 1
ATOM 877 N N . PHE A 1 115 ? -5.419 -4.801 -8.169 1.00 89.81 115 PHE A N 1
ATOM 878 C CA . PHE A 1 115 ? -3.986 -4.595 -8.076 1.00 89.81 115 PHE A CA 1
ATOM 879 C C . PHE A 1 115 ? -3.301 -4.715 -9.449 1.00 89.81 115 PHE A C 1
ATOM 881 O O . PHE A 1 115 ? -3.668 -5.576 -10.250 1.00 89.81 115 PHE A O 1
ATOM 888 N N . TYR A 1 116 ? -2.308 -3.864 -9.717 1.00 91.12 116 TYR A N 1
ATOM 889 C CA . TYR A 1 116 ? -1.557 -3.784 -10.975 1.00 91.12 116 TYR A CA 1
ATOM 890 C C . TYR A 1 116 ? -0.073 -3.720 -10.684 1.00 91.12 116 TYR A C 1
ATOM 892 O O . TYR A 1 116 ? 0.381 -2.683 -10.207 1.00 91.12 116 TYR A O 1
ATOM 900 N N . GLN A 1 117 ? 0.651 -4.794 -11.012 1.00 92.00 117 GLN A N 1
ATOM 901 C CA . GLN A 1 117 ? 2.104 -4.893 -10.862 1.00 92.00 117 GLN A CA 1
ATOM 902 C C . GLN A 1 117 ? 2.811 -3.626 -11.374 1.00 92.00 117 GLN A C 1
ATOM 904 O O . GLN A 1 117 ? 2.556 -3.199 -12.501 1.00 92.00 117 GLN A O 1
ATOM 909 N N . GLY A 1 118 ? 3.698 -3.059 -10.553 1.00 90.69 118 GLY A N 1
ATOM 910 C CA . GLY A 1 118 ? 4.617 -2.006 -10.981 1.00 90.69 118 GLY A CA 1
ATOM 911 C C . GLY A 1 118 ? 5.722 -2.549 -11.891 1.00 90.69 118 GLY A C 1
ATOM 912 O O . GLY A 1 118 ? 5.867 -3.763 -12.078 1.00 90.69 118 GLY A O 1
ATOM 913 N N . GLU A 1 119 ? 6.509 -1.642 -12.462 1.00 91.75 119 GLU A N 1
ATOM 914 C CA . GLU A 1 119 ? 7.694 -1.963 -13.256 1.00 91.75 119 GLU A CA 1
ATOM 915 C C . GLU A 1 119 ? 8.671 -2.856 -12.480 1.00 91.75 119 GLU A C 1
ATOM 917 O O . GLU A 1 119 ? 8.752 -2.800 -11.249 1.00 91.75 119 GLU A O 1
ATOM 922 N N . VAL A 1 120 ? 9.436 -3.682 -13.199 1.00 90.94 120 VAL A N 1
ATOM 923 C CA . VAL A 1 120 ? 10.376 -4.644 -12.602 1.00 90.94 120 VAL A CA 1
ATOM 924 C C . VAL A 1 120 ? 11.432 -3.926 -11.763 1.00 90.94 120 VAL A C 1
ATOM 926 O O . VAL A 1 120 ? 11.786 -4.401 -10.687 1.00 90.94 120 VAL A O 1
ATOM 929 N N . TYR A 1 121 ? 11.884 -2.742 -12.188 1.00 88.50 121 TYR A N 1
ATOM 930 C CA . TYR A 1 121 ? 12.869 -1.966 -11.425 1.00 88.50 121 TYR A CA 1
ATOM 931 C C . TYR A 1 121 ? 12.348 -1.433 -10.073 1.00 88.50 121 TYR A C 1
ATOM 933 O O . TYR A 1 121 ? 13.158 -1.057 -9.226 1.00 88.50 121 TYR A O 1
ATOM 941 N N . HIS A 1 122 ? 11.026 -1.402 -9.860 1.00 90.81 122 HIS A N 1
ATOM 942 C CA . HIS A 1 122 ? 10.396 -1.075 -8.575 1.00 90.81 122 HIS A CA 1
ATOM 943 C C . HIS A 1 122 ? 10.227 -2.298 -7.667 1.00 90.81 122 HIS A C 1
ATOM 945 O O . HIS A 1 122 ? 9.720 -2.180 -6.558 1.00 90.81 122 HIS A O 1
ATOM 951 N N . GLN A 1 123 ? 10.625 -3.492 -8.097 1.00 91.31 123 GLN A N 1
ATOM 952 C CA . GLN A 1 123 ? 10.488 -4.696 -7.286 1.00 91.31 123 GLN A CA 1
ATOM 953 C C . GLN A 1 123 ? 11.772 -4.918 -6.496 1.00 91.31 123 GLN A C 1
ATOM 955 O O . GLN A 1 123 ? 12.867 -4.828 -7.045 1.00 91.31 123 GLN A O 1
ATOM 960 N N . PHE A 1 124 ? 11.646 -5.196 -5.195 1.00 90.69 124 PHE A N 1
ATOM 961 C CA . PHE A 1 124 ? 12.789 -5.410 -4.298 1.00 90.69 124 PHE A CA 1
ATOM 962 C C . PHE A 1 124 ? 13.822 -4.266 -4.331 1.00 90.69 124 PHE A C 1
ATOM 964 O O . PHE A 1 124 ? 15.028 -4.483 -4.155 1.00 90.69 124 PHE A O 1
ATOM 971 N N . HIS A 1 125 ? 13.350 -3.035 -4.550 1.00 88.81 125 HIS A N 1
ATOM 972 C CA . HIS A 1 125 ? 14.182 -1.844 -4.440 1.00 88.81 125 HIS A CA 1
ATOM 973 C C . HIS A 1 125 ? 14.529 -1.569 -2.974 1.00 88.81 125 HIS A C 1
ATOM 975 O O . HIS A 1 125 ? 13.851 -2.019 -2.050 1.00 88.81 125 HIS A O 1
ATOM 981 N N . ASN A 1 126 ? 15.626 -0.847 -2.763 1.00 85.31 126 ASN A N 1
ATOM 982 C CA . ASN A 1 126 ? 15.941 -0.332 -1.439 1.00 85.31 126 ASN A CA 1
ATOM 983 C C . ASN A 1 126 ? 15.036 0.863 -1.158 1.00 85.31 126 ASN A C 1
ATOM 985 O O . ASN A 1 126 ? 14.739 1.640 -2.071 1.00 85.31 126 ASN A O 1
ATOM 989 N N . ASP A 1 127 ? 14.656 1.031 0.099 1.00 79.75 127 ASP A N 1
ATOM 990 C CA . ASP A 1 127 ? 14.143 2.314 0.549 1.00 79.75 127 ASP A CA 1
ATOM 991 C C . ASP A 1 127 ? 15.198 3.407 0.297 1.00 79.75 127 ASP A C 1
ATOM 993 O O . ASP A 1 127 ? 16.409 3.183 0.391 1.00 79.75 127 ASP A O 1
ATOM 997 N N . PHE A 1 128 ? 14.721 4.584 -0.089 1.00 74.31 128 PHE A N 1
ATOM 998 C CA . PHE A 1 128 ? 15.565 5.721 -0.430 1.00 74.31 128 PHE A CA 1
ATOM 999 C C . PHE A 1 128 ? 16.118 6.422 0.814 1.00 74.31 128 PHE A C 1
ATOM 1001 O O . PHE A 1 128 ? 17.093 7.167 0.705 1.00 74.31 128 PHE A O 1
ATOM 1008 N N . GLN A 1 129 ? 15.527 6.170 1.986 1.00 72.06 129 GLN A N 1
ATOM 1009 C CA . GLN A 1 129 ? 15.901 6.806 3.249 1.00 72.06 129 GLN A CA 1
ATOM 1010 C C . GLN A 1 129 ? 16.774 5.931 4.161 1.00 72.06 129 GLN A C 1
ATOM 1012 O O . GLN A 1 129 ? 17.327 6.428 5.146 1.00 72.06 129 GLN A O 1
ATOM 1017 N N . SER A 1 130 ? 16.960 4.649 3.837 1.00 74.19 130 SER A N 1
ATOM 1018 C CA . SER A 1 130 ? 17.730 3.706 4.654 1.00 74.19 130 SER A CA 1
ATOM 1019 C C . SER A 1 130 ? 18.908 3.080 3.899 1.00 74.19 130 SER A C 1
ATOM 1021 O O . SER A 1 130 ? 18.995 3.146 2.669 1.00 74.19 130 SER A O 1
ATOM 1023 N N . PRO A 1 131 ? 19.888 2.500 4.625 1.00 87.94 131 PRO A N 1
ATOM 1024 C CA . PRO A 1 131 ? 20.958 1.752 3.988 1.00 87.94 131 PRO A CA 1
ATOM 1025 C C . PRO A 1 131 ? 20.401 0.652 3.074 1.00 87.94 131 PRO A C 1
ATOM 1027 O O . PRO A 1 131 ? 19.394 0.030 3.419 1.00 87.94 131 PRO A O 1
ATOM 1030 N N . PRO A 1 132 ? 21.079 0.349 1.954 1.00 89.44 132 PRO A N 1
ATOM 1031 C CA . PRO A 1 132 ? 20.648 -0.711 1.058 1.00 89.44 132 PRO A CA 1
ATOM 1032 C C . PRO A 1 132 ? 20.424 -2.032 1.797 1.00 89.44 132 PRO A C 1
ATOM 1034 O O . PRO A 1 132 ? 21.281 -2.476 2.562 1.00 89.44 132 PRO A O 1
ATOM 1037 N N . TYR A 1 133 ? 19.318 -2.708 1.489 1.00 87.38 133 TYR A N 1
ATOM 1038 C CA . TYR A 1 133 ? 18.949 -4.007 2.063 1.00 87.38 133 TYR A CA 1
ATOM 1039 C C . TYR A 1 133 ? 19.875 -5.146 1.605 1.00 87.38 133 TYR A C 1
ATOM 1041 O O . TYR A 1 133 ? 19.831 -6.261 2.122 1.00 87.38 133 TYR A O 1
ATOM 1049 N N . GLY A 1 134 ? 20.764 -4.852 0.654 1.00 92.75 134 GLY A N 1
ATOM 1050 C CA . GLY A 1 134 ? 21.847 -5.719 0.224 1.00 92.75 134 GLY A CA 1
ATOM 1051 C C . GLY A 1 134 ? 21.546 -6.458 -1.075 1.00 92.75 134 GLY A C 1
ATOM 1052 O O . GLY A 1 134 ? 20.403 -6.675 -1.472 1.00 92.75 134 GLY A O 1
ATOM 1053 N N . LYS A 1 135 ? 22.620 -6.896 -1.742 1.00 93.81 135 LYS A N 1
ATOM 1054 C CA . LYS A 1 135 ? 22.547 -7.515 -3.075 1.00 93.81 135 LYS A CA 1
ATOM 1055 C C . LYS A 1 135 ? 21.668 -8.765 -3.116 1.00 93.81 135 LYS A C 1
ATOM 1057 O O . LYS A 1 135 ? 21.033 -9.015 -4.131 1.00 93.81 135 LYS A O 1
ATOM 1062 N N . ALA A 1 136 ? 21.643 -9.547 -2.035 1.00 91.81 136 ALA A N 1
ATOM 1063 C CA . ALA A 1 136 ? 20.816 -10.747 -1.951 1.00 91.81 136 ALA A CA 1
ATOM 1064 C C . ALA A 1 136 ? 19.318 -10.410 -2.018 1.00 91.81 136 ALA A C 1
ATOM 1066 O O . ALA A 1 136 ? 18.587 -11.089 -2.730 1.00 91.81 136 ALA A O 1
ATOM 1067 N N . TYR A 1 137 ? 18.891 -9.338 -1.342 1.00 89.88 137 TYR A N 1
ATOM 1068 C CA . TYR A 1 137 ? 17.516 -8.851 -1.404 1.00 89.88 137 TYR A CA 1
ATOM 1069 C C . TYR A 1 137 ? 17.187 -8.295 -2.791 1.00 89.88 137 TYR A C 1
ATOM 1071 O O . TYR A 1 137 ? 16.212 -8.718 -3.399 1.00 89.88 137 TYR A O 1
ATOM 1079 N N . ASN A 1 138 ? 18.034 -7.420 -3.346 1.00 89.50 138 ASN A N 1
ATOM 1080 C CA . ASN A 1 138 ? 17.756 -6.822 -4.658 1.00 89.50 138 ASN A CA 1
ATOM 1081 C C . ASN A 1 138 ? 17.715 -7.873 -5.789 1.00 89.50 138 ASN A C 1
ATOM 1083 O O . ASN A 1 138 ? 16.949 -7.728 -6.736 1.00 89.50 138 ASN A O 1
ATOM 1087 N N . LYS A 1 139 ? 18.477 -8.970 -5.668 1.00 92.00 139 LYS A N 1
ATOM 1088 C CA . LYS A 1 139 ? 18.460 -10.095 -6.621 1.00 92.00 139 LYS A CA 1
ATOM 1089 C C . LYS A 1 139 ? 17.129 -10.863 -6.640 1.00 92.00 139 LYS A C 1
ATOM 1091 O O . LYS A 1 139 ? 16.861 -11.593 -7.592 1.00 92.00 139 LYS A O 1
ATOM 1096 N N . LEU A 1 140 ? 16.273 -10.703 -5.628 1.00 90.06 140 LEU A N 1
ATOM 1097 C CA . LEU A 1 140 ? 14.945 -11.321 -5.629 1.00 90.06 140 LEU A CA 1
ATOM 1098 C C . LEU A 1 140 ? 14.075 -10.817 -6.788 1.00 90.06 140 LEU A C 1
ATOM 1100 O O . LEU A 1 140 ? 13.225 -11.577 -7.245 1.00 90.06 140 LEU A O 1
ATOM 1104 N N . ALA A 1 141 ? 14.316 -9.602 -7.297 1.00 89.50 141 ALA A N 1
ATOM 1105 C CA . ALA A 1 141 ? 13.637 -9.084 -8.485 1.00 89.50 141 ALA A CA 1
ATOM 1106 C C . ALA A 1 141 ? 13.951 -9.928 -9.722 1.00 89.50 141 ALA A C 1
ATOM 1108 O O . ALA A 1 141 ? 13.031 -10.384 -10.395 1.00 89.50 141 ALA A O 1
ATOM 1109 N N . ASP A 1 142 ? 15.235 -10.203 -9.964 1.00 90.12 142 ASP A N 1
ATOM 1110 C CA . ASP A 1 142 ? 15.678 -11.050 -11.075 1.00 90.12 142 ASP A CA 1
ATOM 1111 C C . ASP A 1 142 ? 15.095 -12.459 -10.936 1.00 90.12 142 ASP A C 1
ATOM 1113 O O . ASP A 1 142 ? 14.522 -12.991 -11.877 1.00 90.12 142 ASP A O 1
ATOM 1117 N N . MET A 1 143 ? 15.156 -13.040 -9.732 1.00 91.00 143 MET A N 1
ATOM 1118 C CA . MET A 1 143 ? 14.615 -14.380 -9.479 1.00 91.00 143 MET A CA 1
ATOM 1119 C C . MET A 1 143 ? 13.102 -14.448 -9.711 1.00 91.00 143 MET A C 1
ATOM 1121 O O . MET A 1 143 ? 12.625 -15.401 -10.316 1.00 91.00 143 MET A O 1
ATOM 1125 N N . ALA A 1 144 ? 12.354 -13.448 -9.237 1.00 90.25 144 ALA A N 1
ATOM 1126 C CA . ALA A 1 144 ? 10.911 -13.366 -9.435 1.00 90.25 144 ALA A CA 1
ATOM 1127 C C . ALA A 1 144 ? 10.536 -13.094 -10.898 1.00 90.25 144 ALA A C 1
ATOM 1129 O O . ALA A 1 144 ? 9.466 -13.491 -11.349 1.00 90.25 144 ALA A O 1
ATOM 1130 N N . PHE A 1 145 ? 11.398 -12.418 -11.653 1.00 89.06 145 PHE A N 1
ATOM 1131 C CA . PHE A 1 145 ? 11.215 -12.244 -13.088 1.00 89.06 145 PHE A CA 1
ATOM 1132 C C . PHE A 1 145 ? 11.498 -13.542 -13.853 1.00 89.06 145 PHE A C 1
ATOM 1134 O O . PHE A 1 145 ? 10.680 -13.968 -14.667 1.00 89.06 145 PHE A O 1
ATOM 1141 N N . ASP A 1 146 ? 12.611 -14.208 -13.547 1.00 91.50 146 ASP A N 1
ATOM 1142 C CA . ASP A 1 146 ? 13.038 -15.449 -14.197 1.00 91.50 146 ASP A CA 1
ATOM 1143 C C . ASP A 1 146 ? 12.056 -16.607 -13.959 1.00 91.50 146 ASP A C 1
ATOM 1145 O O . ASP A 1 146 ? 11.837 -17.425 -14.854 1.00 91.50 146 ASP A O 1
ATOM 1149 N N . ASP A 1 147 ? 11.440 -16.676 -12.773 1.00 91.69 147 ASP A N 1
ATOM 1150 C CA . ASP A 1 147 ? 10.441 -17.698 -12.433 1.00 91.69 147 ASP A CA 1
ATOM 1151 C C . ASP A 1 147 ? 8.994 -17.328 -12.819 1.00 91.69 147 ASP A C 1
ATOM 1153 O O . ASP A 1 147 ? 8.074 -18.123 -12.616 1.00 91.69 147 ASP A O 1
ATOM 1157 N N . GLY A 1 148 ? 8.791 -16.153 -13.424 1.00 90.31 148 GLY A N 1
ATOM 1158 C CA . GLY A 1 148 ? 7.508 -15.716 -13.975 1.00 90.31 148 GLY A CA 1
ATOM 1159 C C . GLY A 1 148 ? 6.534 -15.099 -12.970 1.00 90.31 148 GLY A C 1
ATOM 1160 O O . GLY A 1 148 ? 5.401 -14.793 -13.348 1.00 90.31 148 GLY A O 1
ATOM 1161 N N . ARG A 1 149 ? 6.940 -14.876 -11.712 1.00 88.19 149 ARG A N 1
ATOM 1162 C CA . ARG A 1 149 ? 6.146 -14.092 -10.745 1.00 88.19 149 ARG A CA 1
ATOM 1163 C C . ARG A 1 149 ? 6.056 -12.610 -11.114 1.00 88.19 149 ARG A C 1
ATOM 1165 O O . ARG A 1 149 ? 5.068 -11.968 -10.766 1.00 88.19 149 ARG A O 1
ATOM 1172 N N . LEU A 1 150 ? 7.064 -12.076 -11.802 1.00 89.88 150 LEU A N 1
ATOM 1173 C CA . LEU A 1 150 ? 7.073 -10.735 -12.378 1.00 89.88 150 LEU A CA 1
ATOM 1174 C C . LEU A 1 150 ? 7.019 -10.800 -13.899 1.00 89.88 150 LEU A C 1
ATOM 1176 O O . LEU A 1 150 ? 7.732 -11.572 -14.533 1.00 89.88 150 LEU A O 1
ATOM 1180 N N . GLY A 1 151 ? 6.201 -9.932 -14.487 1.00 90.12 151 GLY A N 1
ATOM 1181 C CA . GLY A 1 151 ? 6.116 -9.751 -15.932 1.00 90.12 151 GLY A CA 1
ATOM 1182 C C . GLY A 1 151 ? 6.466 -8.335 -16.366 1.00 90.12 151 GLY A C 1
ATOM 1183 O O . GLY A 1 151 ? 6.460 -7.395 -15.573 1.00 90.12 151 GLY A O 1
ATOM 1184 N N . VAL A 1 152 ? 6.719 -8.163 -17.661 1.00 91.00 152 VAL A N 1
ATOM 1185 C CA . VAL A 1 152 ? 6.790 -6.824 -18.258 1.00 91.00 152 VAL A CA 1
ATOM 1186 C C . VAL A 1 152 ? 5.416 -6.154 -18.211 1.00 91.00 152 VAL A C 1
ATOM 1188 O O . VAL A 1 152 ? 4.402 -6.765 -18.549 1.00 91.00 152 VAL A O 1
ATOM 1191 N N . THR A 1 153 ? 5.376 -4.882 -17.822 1.00 89.25 153 THR A N 1
ATOM 1192 C CA . THR A 1 153 ? 4.119 -4.133 -17.632 1.00 89.25 153 THR A CA 1
ATOM 1193 C C . THR A 1 153 ? 3.680 -3.352 -18.875 1.00 89.25 153 THR A C 1
ATOM 1195 O O . THR A 1 153 ? 2.557 -2.852 -18.942 1.00 89.25 153 THR A O 1
ATOM 1198 N N . GLY A 1 154 ? 4.561 -3.242 -19.877 1.00 88.19 154 GLY A N 1
ATOM 1199 C CA . GLY A 1 154 ? 4.386 -2.372 -21.046 1.00 88.19 154 GLY A CA 1
ATOM 1200 C C . GLY A 1 154 ? 4.802 -0.917 -20.802 1.00 88.19 154 GLY A C 1
ATOM 1201 O O . GLY A 1 154 ? 4.777 -0.116 -21.735 1.00 88.19 154 GLY A O 1
ATOM 1202 N N . CYS A 1 155 ? 5.202 -0.575 -19.577 1.00 89.69 155 CYS A N 1
ATOM 1203 C CA . CYS A 1 155 ? 5.741 0.731 -19.210 1.00 89.69 155 CYS A CA 1
ATOM 1204 C C . CYS A 1 155 ? 7.236 0.855 -19.542 1.00 89.69 155 CYS A C 1
ATOM 1206 O O . CYS A 1 155 ? 7.896 -0.158 -19.792 1.00 89.69 155 CYS A O 1
ATOM 1208 N N . PRO A 1 156 ? 7.788 2.083 -19.563 1.00 86.94 156 PRO A N 1
ATOM 1209 C CA . PRO A 1 156 ? 9.231 2.282 -19.626 1.00 86.94 156 PRO A CA 1
ATOM 1210 C C . PRO A 1 156 ? 9.913 1.601 -18.429 1.00 86.94 156 PRO A C 1
ATOM 1212 O O . PRO A 1 156 ? 9.796 2.058 -17.299 1.00 86.94 156 PRO A O 1
ATOM 1215 N N . ASP A 1 157 ? 10.620 0.502 -18.684 1.00 81.44 157 ASP A N 1
ATOM 1216 C CA . ASP A 1 157 ? 11.170 -0.378 -17.647 1.00 81.44 157 ASP A CA 1
ATOM 1217 C C . ASP A 1 157 ? 12.662 -0.658 -17.903 1.00 81.44 157 ASP A C 1
ATOM 1219 O O . ASP A 1 157 ? 13.163 -0.528 -19.026 1.00 81.44 157 ASP A O 1
ATOM 1223 N N . ARG A 1 158 ? 13.386 -1.058 -16.855 1.00 68.69 158 ARG A N 1
ATOM 1224 C CA . ARG A 1 158 ? 14.781 -1.507 -16.915 1.00 68.69 158 ARG A CA 1
ATOM 1225 C C . ARG A 1 158 ? 14.825 -3.015 -16.691 1.00 68.69 158 ARG A C 1
ATOM 1227 O O . ARG A 1 158 ? 15.196 -3.479 -15.619 1.00 68.69 158 ARG A O 1
ATOM 1234 N N . VAL A 1 159 ? 14.455 -3.778 -17.714 1.00 65.25 159 VAL A N 1
ATOM 1235 C CA . VAL A 1 159 ? 14.473 -5.245 -17.647 1.00 65.25 159 VAL A CA 1
ATOM 1236 C C . VAL A 1 159 ? 15.883 -5.769 -17.968 1.00 65.25 159 VAL A C 1
ATOM 1238 O O . VAL A 1 159 ? 16.441 -5.406 -19.013 1.00 65.25 159 VAL A O 1
ATOM 1241 N N . PRO A 1 160 ? 16.485 -6.633 -17.127 1.00 52.84 160 PRO A N 1
ATOM 1242 C CA . PRO A 1 160 ? 17.761 -7.272 -17.436 1.00 52.84 160 PRO A CA 1
ATOM 1243 C C . PRO A 1 160 ? 17.690 -8.066 -18.752 1.00 52.84 160 PRO A C 1
ATOM 1245 O O . PRO A 1 160 ? 16.780 -8.856 -18.983 1.00 52.84 160 PRO A O 1
ATOM 1248 N N . GLY A 1 161 ? 18.644 -7.838 -19.658 1.00 52.12 161 GLY A N 1
ATOM 1249 C CA . GLY A 1 161 ? 18.777 -8.605 -20.907 1.00 52.12 161 GLY A CA 1
ATOM 1250 C C . GLY A 1 161 ? 17.834 -8.214 -22.053 1.00 52.12 161 GLY A C 1
ATOM 1251 O O . GLY A 1 161 ? 18.000 -8.720 -23.164 1.00 52.12 161 GLY A O 1
ATOM 1252 N N . ARG A 1 162 ? 16.892 -7.286 -21.847 1.00 47.69 162 ARG A N 1
ATOM 1253 C CA . ARG A 1 162 ? 16.107 -6.677 -22.930 1.00 47.69 162 ARG A CA 1
ATOM 1254 C C . ARG A 1 162 ? 15.967 -5.186 -22.668 1.00 47.69 162 ARG A C 1
ATOM 1256 O O . ARG A 1 162 ? 15.137 -4.777 -21.864 1.00 47.69 162 ARG A O 1
ATOM 1263 N N . SER A 1 163 ? 16.751 -4.376 -23.387 1.00 37.75 163 SER A N 1
ATOM 1264 C CA . SER A 1 163 ? 16.439 -2.956 -23.566 1.00 37.75 163 SER A CA 1
ATOM 1265 C C . SER A 1 163 ? 14.984 -2.861 -24.005 1.00 37.75 163 SER A C 1
ATOM 1267 O O . SER A 1 163 ? 14.647 -3.263 -25.122 1.00 37.75 163 SER A O 1
ATOM 1269 N N . ALA A 1 164 ? 14.119 -2.384 -23.113 1.00 42.69 164 ALA A N 1
ATOM 1270 C CA . ALA A 1 164 ? 12.764 -2.043 -23.474 1.00 42.69 164 ALA A CA 1
ATOM 1271 C C . ALA A 1 164 ? 12.847 -1.050 -24.641 1.00 42.69 164 ALA A C 1
ATOM 1273 O O . ALA A 1 164 ? 13.546 -0.040 -24.584 1.00 42.69 164 ALA A O 1
ATOM 1274 N N . ILE A 1 165 ? 12.215 -1.454 -25.734 1.00 43.75 165 ILE A N 1
ATOM 1275 C CA . ILE A 1 165 ? 12.003 -0.771 -27.006 1.00 43.75 165 ILE A CA 1
ATOM 1276 C C . ILE A 1 165 ? 12.028 0.756 -26.821 1.00 43.75 165 ILE A C 1
ATOM 1278 O O . ILE A 1 165 ? 11.087 1.357 -26.313 1.00 43.75 165 ILE A O 1
ATOM 1282 N N . GLY A 1 166 ? 13.140 1.372 -27.213 1.00 35.78 166 GLY A N 1
ATOM 1283 C CA . GLY A 1 166 ? 13.397 2.792 -26.998 1.00 35.78 166 GLY A CA 1
ATOM 1284 C C . GLY A 1 166 ? 14.796 3.150 -27.469 1.00 35.78 166 GLY A C 1
ATOM 1285 O O . GLY A 1 166 ? 15.660 3.512 -26.678 1.00 35.78 166 GLY A O 1
ATOM 1286 N N . GLY A 1 167 ? 15.055 2.968 -28.764 1.00 35.22 167 GLY A N 1
ATOM 1287 C CA . GLY A 1 167 ? 16.311 3.395 -29.360 1.00 35.22 167 GLY A CA 1
ATOM 1288 C C . GLY A 1 167 ? 16.439 4.911 -29.295 1.00 35.22 167 GLY A C 1
ATOM 1289 O O . GLY A 1 167 ? 15.783 5.594 -30.067 1.00 35.22 167 GLY A O 1
ATOM 1290 N N . LEU A 1 168 ? 17.320 5.416 -28.434 1.00 32.44 168 LEU A N 1
ATOM 1291 C CA . LEU A 1 168 ? 18.035 6.668 -28.655 1.00 32.44 168 LEU A CA 1
ATOM 1292 C C . LEU A 1 168 ? 19.467 6.514 -28.133 1.00 32.44 168 LEU A C 1
ATOM 1294 O O . LEU A 1 168 ? 19.730 6.416 -26.937 1.00 32.44 168 LEU A O 1
ATOM 1298 N N . ASN A 1 169 ? 20.394 6.465 -29.088 1.00 34.56 169 ASN A N 1
ATOM 1299 C CA . ASN A 1 169 ? 21.821 6.655 -28.880 1.00 34.56 169 ASN A CA 1
ATOM 1300 C C . ASN A 1 169 ? 22.078 8.006 -28.198 1.00 34.56 169 ASN A C 1
ATOM 1302 O O . ASN A 1 169 ? 21.612 9.028 -28.697 1.00 34.56 169 ASN A O 1
ATOM 1306 N N . GLY A 1 170 ? 22.918 8.031 -27.160 1.00 30.47 170 GLY A N 1
ATOM 1307 C CA . GLY A 1 170 ? 23.622 9.257 -26.769 1.00 30.47 170 GLY A CA 1
ATOM 1308 C C . GLY A 1 170 ? 23.756 9.508 -25.269 1.00 30.47 170 GLY A C 1
ATOM 1309 O O . GLY A 1 170 ? 22.859 10.053 -24.648 1.00 30.47 170 GLY A O 1
ATOM 1310 N N . LYS A 1 171 ? 24.933 9.159 -24.736 1.00 30.17 171 LYS A N 1
ATOM 1311 C CA . LYS A 1 171 ? 25.741 9.897 -23.741 1.00 30.17 171 LYS A CA 1
ATOM 1312 C C . LYS A 1 171 ? 25.002 10.669 -22.620 1.00 30.17 171 LYS A C 1
ATOM 1314 O O . LYS A 1 171 ? 24.559 11.790 -22.812 1.00 30.17 171 LYS A O 1
ATOM 1319 N N . THR A 1 172 ? 25.038 10.066 -21.429 1.00 28.06 172 THR A N 1
ATOM 1320 C CA . THR A 1 172 ? 25.354 10.640 -20.099 1.00 28.06 172 THR A CA 1
ATOM 1321 C C . THR A 1 172 ? 24.835 12.037 -19.713 1.00 28.06 172 THR A C 1
ATOM 1323 O O . THR A 1 172 ? 25.306 13.040 -20.232 1.00 28.06 172 THR A O 1
ATOM 1326 N N . PHE A 1 173 ? 24.003 12.098 -18.667 1.00 27.44 173 PHE A N 1
ATOM 1327 C CA . PHE A 1 173 ? 24.297 12.613 -17.307 1.00 27.44 173 PHE A CA 1
ATOM 1328 C C . PHE A 1 173 ? 22.985 13.055 -16.644 1.00 27.44 173 PHE A C 1
ATOM 1330 O O . PHE A 1 173 ? 22.319 13.965 -17.123 1.00 27.44 173 PHE A O 1
ATOM 1337 N N . ALA A 1 174 ? 22.649 12.464 -15.499 1.00 23.39 174 ALA A N 1
ATOM 1338 C CA . ALA A 1 174 ? 21.754 13.092 -14.535 1.00 23.39 174 ALA A CA 1
ATOM 1339 C C . ALA A 1 174 ? 22.279 12.783 -13.132 1.00 23.39 174 ALA A C 1
ATOM 1341 O O . ALA A 1 174 ? 22.135 11.680 -12.611 1.00 23.39 174 ALA A O 1
ATOM 1342 N N . ILE A 1 175 ? 22.972 13.776 -12.581 1.00 26.67 175 ILE A N 1
ATOM 1343 C CA . ILE A 1 175 ? 23.266 13.912 -11.161 1.00 26.67 175 ILE A CA 1
ATOM 1344 C C . ILE A 1 175 ? 21.974 14.400 -10.504 1.00 26.67 175 ILE A C 1
ATOM 1346 O O . ILE A 1 175 ? 21.436 15.423 -10.918 1.00 26.67 175 ILE A O 1
ATOM 1350 N N . ALA A 1 176 ? 21.520 13.709 -9.464 1.00 22.95 176 ALA A N 1
ATOM 1351 C CA . ALA A 1 176 ? 20.662 14.290 -8.440 1.00 22.95 176 ALA A CA 1
ATOM 1352 C C . ALA A 1 176 ? 21.083 13.717 -7.078 1.00 22.95 176 ALA A C 1
ATOM 1354 O O . ALA A 1 176 ? 20.699 12.619 -6.690 1.00 22.95 176 ALA A O 1
ATOM 1355 N N . ALA A 1 177 ? 21.960 14.464 -6.406 1.00 22.14 177 ALA A N 1
ATOM 1356 C CA . ALA A 1 177 ? 22.093 14.501 -4.949 1.00 22.14 177 ALA A CA 1
ATOM 1357 C C . ALA A 1 177 ? 20.931 15.383 -4.415 1.00 22.14 177 ALA A C 1
ATOM 1359 O O . ALA A 1 177 ? 20.424 16.197 -5.181 1.00 22.14 177 ALA A O 1
ATOM 1360 N N . LEU A 1 178 ? 20.398 15.336 -3.193 1.00 22.70 178 LEU A N 1
ATOM 1361 C CA . LEU A 1 178 ? 20.906 15.120 -1.836 1.00 22.70 178 LEU A CA 1
ATOM 1362 C C . LEU A 1 178 ? 19.664 14.914 -0.931 1.00 22.70 178 LEU A C 1
ATOM 1364 O O . LEU A 1 178 ? 18.652 15.573 -1.156 1.00 22.70 178 LEU A O 1
ATOM 1368 N N . GLY A 1 179 ? 19.760 14.120 0.138 1.00 20.95 179 GLY A N 1
ATOM 1369 C CA . GLY A 1 179 ? 18.761 14.097 1.219 1.00 20.95 179 GLY A CA 1
ATOM 1370 C C . GLY A 1 179 ? 19.189 13.166 2.356 1.00 20.95 179 GLY A C 1
ATOM 1371 O O . GLY A 1 179 ? 19.643 12.064 2.096 1.00 20.95 179 GLY A O 1
ATOM 1372 N N . MET A 1 180 ? 19.152 13.648 3.596 1.00 20.69 180 MET A N 1
ATOM 1373 C CA . MET A 1 180 ? 19.927 13.202 4.768 1.00 20.69 180 MET A CA 1
ATOM 1374 C C . MET A 1 180 ? 19.063 12.478 5.826 1.00 20.69 180 MET A C 1
ATOM 1376 O O . MET A 1 180 ? 18.003 13.009 6.114 1.00 20.69 180 MET A O 1
ATOM 1380 N N . PHE A 1 181 ? 19.610 11.410 6.457 1.00 23.92 181 PHE A N 1
ATOM 1381 C CA . PHE A 1 181 ? 19.351 10.797 7.803 1.00 23.92 181 PHE A CA 1
ATOM 1382 C C . PHE A 1 181 ? 17.875 10.482 8.213 1.00 23.92 181 PHE A C 1
ATOM 1384 O O . PHE A 1 181 ? 17.006 11.309 8.013 1.00 23.92 181 PHE A O 1
ATOM 1391 N N . ALA A 1 182 ? 17.458 9.380 8.869 1.00 23.53 182 ALA A N 1
ATOM 1392 C CA . ALA A 1 182 ? 18.029 8.465 9.875 1.00 23.53 182 ALA A CA 1
ATOM 1393 C C . ALA A 1 182 ? 17.201 7.139 9.983 1.00 23.53 182 ALA A C 1
ATOM 1395 O O . ALA A 1 182 ? 16.104 7.042 9.450 1.00 23.53 182 ALA A O 1
ATOM 1396 N N . VAL A 1 183 ? 17.720 6.135 10.713 1.00 31.81 183 VAL A N 1
ATOM 1397 C CA . VAL A 1 183 ? 17.294 4.707 10.7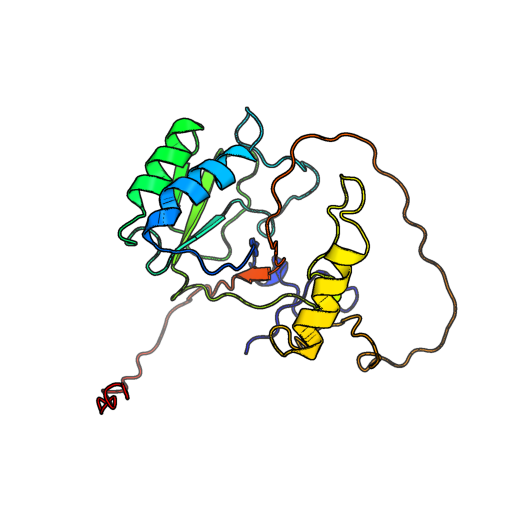87 1.00 31.81 183 VAL A CA 1
ATOM 1398 C C . VAL A 1 183 ? 16.472 4.375 12.043 1.00 31.81 183 VAL A C 1
ATOM 1400 O O . VAL A 1 183 ? 16.917 4.806 13.098 1.00 31.81 183 VAL A O 1
ATOM 1403 N N . VAL A 1 184 ? 15.450 3.490 11.972 1.00 30.38 184 VAL A N 1
ATOM 1404 C CA . VAL A 1 184 ? 15.164 2.399 12.960 1.00 30.38 184 VAL A CA 1
ATOM 1405 C C . VAL A 1 184 ? 14.279 1.285 12.347 1.00 30.38 184 VAL A C 1
ATOM 1407 O O . VAL A 1 184 ? 13.210 1.581 11.832 1.00 30.38 184 VAL A O 1
ATOM 1410 N N . GLY A 1 185 ? 14.654 0.007 12.544 1.00 30.72 185 GLY A N 1
ATOM 1411 C CA . GLY A 1 185 ? 13.685 -1.077 12.825 1.00 30.72 185 GLY A CA 1
ATOM 1412 C C . GLY A 1 185 ? 13.491 -2.156 11.754 1.00 30.72 185 GLY A C 1
ATOM 1413 O O . GLY A 1 185 ? 12.685 -2.002 10.848 1.00 30.72 185 GLY A O 1
ATOM 1414 N N . GLY A 1 186 ? 14.199 -3.281 11.893 1.00 34.91 186 GLY A N 1
ATOM 1415 C CA . GLY A 1 186 ? 14.117 -4.424 10.984 1.00 34.91 186 GLY A CA 1
ATOM 1416 C C . GLY A 1 186 ? 12.845 -5.264 11.132 1.00 34.91 186 GLY A C 1
ATOM 1417 O O . GLY A 1 186 ? 12.609 -5.846 12.184 1.00 34.91 186 GLY A O 1
ATOM 1418 N N . PHE A 1 187 ? 12.122 -5.409 10.025 1.00 26.09 187 PHE A N 1
ATOM 1419 C CA . PHE A 1 187 ? 11.293 -6.564 9.687 1.00 26.09 187 PHE A CA 1
ATOM 1420 C C . PHE A 1 187 ? 11.475 -6.841 8.191 1.00 26.09 187 PHE A C 1
ATOM 1422 O O . PHE A 1 187 ? 11.431 -5.926 7.370 1.00 26.09 187 PHE A O 1
ATOM 1429 N N . LEU A 1 188 ? 11.730 -8.100 7.830 1.00 24.84 188 LEU A N 1
ATOM 1430 C CA . LEU A 1 188 ? 11.895 -8.514 6.438 1.00 24.84 188 LEU A CA 1
ATOM 1431 C C . LEU A 1 188 ? 10.502 -8.658 5.801 1.00 24.84 188 LEU A C 1
ATOM 1433 O O . LEU A 1 188 ? 9.956 -9.756 5.720 1.00 24.84 188 LEU A O 1
ATOM 1437 N N . MET A 1 189 ? 9.899 -7.543 5.388 1.00 26.08 189 MET A N 1
ATOM 1438 C CA . MET A 1 189 ? 8.740 -7.575 4.499 1.00 26.08 189 MET A CA 1
ATOM 1439 C C . MET A 1 189 ? 9.222 -7.854 3.072 1.00 26.08 189 MET A C 1
ATOM 1441 O O . MET A 1 189 ? 10.077 -7.147 2.545 1.00 26.08 189 MET A O 1
ATOM 1445 N N . LEU A 1 190 ? 8.659 -8.875 2.422 1.00 26.42 190 LEU A N 1
ATOM 1446 C CA . LEU A 1 190 ? 8.695 -8.987 0.962 1.00 26.42 190 LEU A CA 1
ATOM 1447 C C . LEU A 1 190 ? 7.798 -7.866 0.410 1.00 26.42 190 LEU A C 1
ATOM 1449 O O . LEU A 1 190 ? 6.615 -8.079 0.156 1.00 26.42 190 LEU A O 1
ATOM 1453 N N . ALA A 1 191 ? 8.338 -6.648 0.332 1.00 26.05 191 ALA A N 1
ATOM 1454 C CA . ALA A 1 191 ? 7.635 -5.473 -0.158 1.00 26.05 191 ALA A CA 1
ATOM 1455 C C . ALA A 1 191 ? 7.710 -5.424 -1.691 1.00 26.05 191 ALA A C 1
ATOM 1457 O O . ALA A 1 191 ? 8.762 -5.190 -2.283 1.00 26.05 191 ALA A O 1
ATOM 1458 N N . TRP A 1 192 ? 6.574 -5.675 -2.332 1.00 30.73 192 TRP A N 1
ATOM 1459 C CA . TRP A 1 192 ? 6.334 -5.433 -3.753 1.00 30.73 192 TRP A CA 1
ATOM 1460 C C . TRP A 1 192 ? 5.784 -4.014 -3.883 1.00 30.73 192 TRP A C 1
ATOM 1462 O O . TRP A 1 192 ? 4.714 -3.776 -3.353 1.00 30.73 192 TRP A O 1
ATOM 1472 N N . MET A 1 193 ? 6.438 -3.068 -4.553 1.00 30.88 193 MET A N 1
ATOM 1473 C CA . MET A 1 193 ? 5.837 -1.747 -4.802 1.00 30.88 193 MET A CA 1
ATOM 1474 C C . MET A 1 193 ? 4.914 -1.841 -6.020 1.00 30.88 193 MET A C 1
ATOM 1476 O O . MET A 1 193 ? 5.346 -2.216 -7.115 1.00 30.88 193 MET A O 1
ATOM 1480 N N . VAL A 1 194 ? 3.621 -1.594 -5.821 1.00 47.47 194 VAL A N 1
ATOM 1481 C CA . VAL A 1 194 ? 2.566 -1.938 -6.777 1.00 47.47 194 VAL A CA 1
ATOM 1482 C C . VAL A 1 194 ? 1.394 -0.946 -6.728 1.00 47.47 194 VAL A C 1
ATOM 1484 O O . VAL A 1 194 ? 1.261 -0.196 -5.777 1.00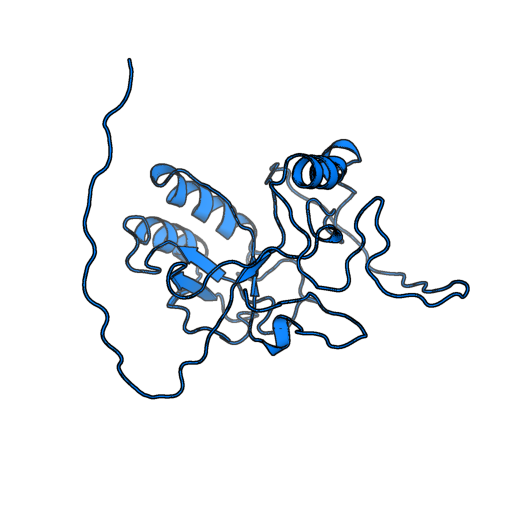 47.47 194 VAL A O 1
ATOM 1487 N N . MET A 1 195 ? 0.549 -0.871 -7.760 1.00 40.75 195 MET A N 1
ATOM 1488 C CA . MET A 1 195 ? -0.467 0.181 -7.910 1.00 40.75 195 MET A CA 1
ATOM 1489 C C . MET A 1 195 ? -1.895 -0.391 -7.866 1.00 40.75 195 MET A C 1
ATOM 1491 O O . MET A 1 195 ? -2.203 -1.339 -8.583 1.00 40.75 195 MET A O 1
ATOM 1495 N N . MET A 1 196 ? -2.823 0.189 -7.092 1.00 34.19 196 MET A N 1
ATOM 1496 C CA . MET A 1 196 ? -4.262 -0.174 -7.159 1.00 34.19 196 MET A CA 1
ATOM 1497 C C . MET A 1 196 ? -5.026 0.717 -8.137 1.00 34.19 196 MET A C 1
ATOM 1499 O O . MET A 1 196 ? -4.812 1.922 -8.133 1.00 34.19 196 MET A O 1
ATOM 1503 N N . ARG A 1 197 ? -5.927 0.160 -8.963 1.00 37.91 197 ARG A N 1
ATOM 1504 C CA . ARG A 1 197 ? -6.749 0.943 -9.908 1.00 37.91 197 ARG A CA 1
ATOM 1505 C C . ARG A 1 197 ? -8.024 1.449 -9.312 1.00 37.91 197 ARG A C 1
ATOM 1507 O O . ARG A 1 197 ? -8.793 0.719 -8.697 1.00 37.91 197 ARG A O 1
ATOM 1514 N N . PHE A 1 198 ? -8.338 2.665 -9.724 1.00 34.72 198 PHE A N 1
ATOM 1515 C CA . PHE A 1 198 ? -9.566 3.333 -9.380 1.00 34.72 198 PHE A CA 1
ATOM 1516 C C . PHE A 1 198 ? -10.319 3.694 -10.643 1.00 34.72 198 PHE A C 1
ATOM 1518 O O . PHE A 1 198 ? -9.826 4.399 -11.518 1.00 34.72 198 PHE A O 1
ATOM 1525 N N . ARG A 1 199 ? -11.536 3.170 -10.771 1.00 29.44 199 ARG A N 1
ATOM 1526 C CA . ARG A 1 199 ? -12.436 3.564 -11.848 1.00 29.44 199 ARG A CA 1
ATOM 1527 C C . ARG A 1 199 ? -13.512 4.456 -11.249 1.00 29.44 199 ARG A C 1
ATOM 1529 O O . ARG A 1 199 ? -14.395 3.969 -10.552 1.00 29.44 199 ARG A O 1
ATOM 1536 N N . SER A 1 200 ? -13.453 5.752 -11.552 1.00 30.12 200 SER A N 1
ATOM 1537 C CA . SER A 1 200 ? -14.592 6.647 -11.347 1.00 30.12 200 SER A CA 1
ATOM 1538 C C . SER A 1 200 ? -15.724 6.177 -12.260 1.00 30.12 200 SER A C 1
ATOM 1540 O O . SER A 1 200 ? -15.646 6.288 -13.486 1.00 30.12 200 SER A O 1
ATOM 1542 N N . THR A 1 201 ? -16.762 5.570 -11.693 1.00 33.41 201 THR A N 1
ATOM 1543 C CA . THR A 1 201 ? -17.958 5.225 -12.460 1.00 33.41 201 THR A CA 1
ATOM 1544 C C . THR A 1 201 ? -18.815 6.477 -12.616 1.00 33.41 201 THR A C 1
ATOM 1546 O O . THR A 1 201 ? -19.644 6.774 -11.756 1.00 33.41 201 THR A O 1
ATOM 1549 N N . ARG A 1 202 ? -18.662 7.200 -13.733 1.00 32.41 202 ARG A N 1
ATOM 1550 C CA . ARG A 1 202 ? -19.790 7.954 -14.296 1.00 32.41 202 ARG A CA 1
ATOM 1551 C C . ARG A 1 202 ? -20.704 6.971 -15.029 1.00 32.41 202 ARG A C 1
ATOM 1553 O O . ARG A 1 202 ? -20.270 6.290 -15.949 1.00 32.41 202 ARG A O 1
ATOM 1560 N N . SER A 1 203 ? -21.931 6.888 -14.521 1.00 37.44 203 SER A N 1
ATOM 1561 C CA . SER A 1 203 ? -23.183 6.401 -15.116 1.00 37.44 203 SER A CA 1
ATOM 1562 C C . SER A 1 203 ? -23.135 5.587 -16.421 1.00 37.44 203 SER A C 1
ATOM 1564 O O . SER A 1 203 ? -22.764 6.108 -17.471 1.00 37.44 203 SER A O 1
ATOM 1566 N N . GLY A 1 204 ? -23.778 4.415 -16.392 1.00 30.11 204 GLY A N 1
ATOM 1567 C CA . GLY A 1 204 ? -24.699 4.037 -17.468 1.00 30.11 204 GLY A CA 1
ATOM 1568 C C . GLY A 1 204 ? -24.482 2.677 -18.132 1.00 30.11 204 GLY A C 1
ATOM 1569 O O . GLY A 1 204 ? -23.411 2.371 -18.637 1.00 30.11 204 GLY A O 1
ATOM 1570 N N . SER A 1 205 ? -25.601 1.955 -18.236 1.00 28.94 205 SER A N 1
ATOM 1571 C CA . SER A 1 205 ? -25.896 0.817 -19.116 1.00 28.94 205 SER A CA 1
ATOM 1572 C C . SER A 1 205 ? -25.544 -0.593 -18.628 1.00 28.94 205 SER A C 1
ATOM 1574 O O . SER A 1 205 ? -24.443 -1.103 -18.818 1.00 28.94 205 SER A O 1
ATOM 1576 N N . ARG A 1 206 ? -26.599 -1.261 -18.137 1.00 35.03 206 ARG A N 1
ATOM 1577 C CA . ARG A 1 206 ? -26.803 -2.717 -18.124 1.00 35.03 206 ARG A CA 1
ATOM 1578 C C . ARG A 1 206 ? -26.226 -3.392 -19.374 1.00 35.03 206 ARG A C 1
ATOM 1580 O O . ARG A 1 206 ? -26.556 -2.998 -20.494 1.00 35.03 206 ARG A O 1
ATOM 1587 N N . ARG A 1 207 ? -25.523 -4.505 -19.175 1.00 30.27 207 ARG A N 1
ATOM 1588 C CA . ARG A 1 207 ? -25.758 -5.708 -19.973 1.00 30.27 207 ARG A CA 1
ATOM 1589 C C . ARG A 1 207 ? -25.494 -6.952 -19.129 1.00 30.27 207 ARG A C 1
ATOM 1591 O O . ARG A 1 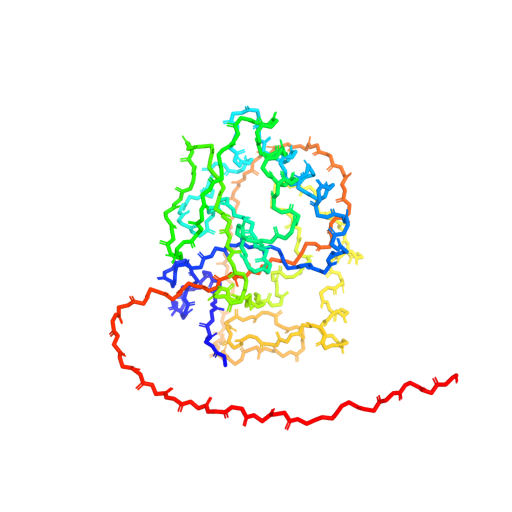207 ? -24.454 -7.093 -18.501 1.00 30.27 207 ARG A O 1
ATOM 1598 N N . ASP A 1 208 ? -26.544 -7.750 -19.101 1.00 32.84 208 ASP A N 1
ATOM 1599 C CA . ASP A 1 208 ? -26.753 -9.050 -18.488 1.00 32.84 208 ASP A CA 1
ATOM 1600 C C . ASP A 1 208 ? -25.778 -10.084 -19.074 1.00 32.84 208 ASP A C 1
ATOM 1602 O O . ASP A 1 208 ? -25.604 -10.094 -20.291 1.00 32.84 208 ASP A O 1
ATOM 1606 N N . TYR A 1 209 ? -25.178 -10.948 -18.252 1.00 27.42 209 TYR A N 1
ATOM 1607 C CA . TYR A 1 209 ? -24.735 -12.273 -18.699 1.00 27.42 209 TYR A CA 1
ATOM 1608 C C . TYR A 1 209 ? -24.851 -13.276 -17.550 1.00 27.42 209 TYR A C 1
ATOM 1610 O O . TYR A 1 209 ? -24.200 -13.166 -16.511 1.00 27.42 209 TYR A O 1
ATOM 1618 N N . ARG A 1 210 ? -25.750 -14.234 -17.777 1.00 28.38 210 ARG A N 1
ATOM 1619 C CA . ARG A 1 210 ? -26.065 -15.390 -16.945 1.00 28.38 210 ARG A CA 1
ATOM 1620 C C . ARG A 1 210 ? -24.880 -16.351 -16.816 1.00 28.38 210 ARG A C 1
ATOM 1622 O O . ARG A 1 210 ? -24.148 -16.577 -17.772 1.00 28.38 210 ARG A O 1
ATOM 1629 N N . SER A 1 211 ? -24.804 -16.922 -15.615 1.00 31.67 211 SER A N 1
ATOM 1630 C CA . SER A 1 211 ? -24.318 -18.249 -15.210 1.00 31.67 211 SER A CA 1
ATOM 1631 C C . SER A 1 211 ? -23.698 -19.167 -16.272 1.00 31.67 211 SER A C 1
ATOM 1633 O O . SER A 1 211 ? -24.388 -19.599 -17.195 1.00 31.67 211 SER A O 1
ATOM 1635 N N . VAL A 1 212 ? -22.480 -19.630 -15.985 1.00 30.39 212 VAL A N 1
ATOM 1636 C CA . VAL A 1 212 ? -22.054 -21.007 -16.268 1.00 30.39 212 VAL A CA 1
ATOM 1637 C C . VAL A 1 212 ? -21.407 -21.547 -14.990 1.00 30.39 212 VAL A C 1
ATOM 1639 O O . VAL A 1 212 ? -20.288 -21.189 -14.634 1.00 30.39 212 VAL A O 1
ATOM 1642 N N . VAL A 1 213 ? -22.205 -22.314 -14.252 1.00 32.53 213 VAL A N 1
ATOM 1643 C CA . VAL A 1 213 ? -21.750 -23.426 -13.412 1.00 32.53 213 VAL A CA 1
ATOM 1644 C C . VAL A 1 213 ? -21.145 -24.473 -14.347 1.00 32.53 213 VAL A C 1
ATOM 1646 O O . VAL A 1 213 ? -21.713 -24.677 -15.414 1.00 32.53 213 VAL A O 1
ATOM 1649 N N . ASP A 1 214 ? -19.995 -25.051 -13.994 1.00 28.42 214 ASP A N 1
ATOM 1650 C CA . ASP A 1 214 ? -19.827 -26.510 -13.929 1.00 28.42 214 ASP A CA 1
ATOM 1651 C C . ASP A 1 214 ? -18.407 -26.917 -13.473 1.00 28.42 214 ASP A C 1
ATOM 1653 O O . ASP A 1 214 ? -17.393 -26.474 -14.006 1.00 28.42 214 ASP A O 1
ATOM 1657 N N . GLU A 1 215 ? -18.422 -27.764 -12.438 1.00 31.64 215 GLU A N 1
ATOM 1658 C CA . GLU A 1 215 ? -17.563 -28.928 -12.166 1.00 31.64 215 GLU A CA 1
ATOM 1659 C C . GLU A 1 215 ? -16.062 -28.748 -11.858 1.00 31.64 215 GLU A C 1
ATOM 1661 O O . GLU A 1 215 ? -15.196 -28.606 -12.718 1.00 31.64 215 GLU A O 1
ATOM 1666 N N . ALA A 1 216 ? -15.751 -28.906 -10.567 1.00 31.14 216 ALA A N 1
ATOM 1667 C CA . ALA A 1 216 ? -14.434 -29.271 -10.058 1.00 31.14 216 ALA A CA 1
ATOM 1668 C C . ALA A 1 216 ? -14.265 -30.805 -10.037 1.00 31.14 216 ALA A C 1
ATOM 1670 O O . ALA A 1 216 ? -15.211 -31.498 -9.655 1.00 31.14 216 ALA A O 1
ATOM 1671 N N . PRO A 1 217 ? -13.071 -31.354 -10.325 1.00 36.62 217 PRO A N 1
ATOM 1672 C CA . PRO A 1 217 ? -12.708 -32.692 -9.888 1.00 36.62 217 PRO A CA 1
ATOM 1673 C C . PRO A 1 217 ? -11.916 -32.670 -8.566 1.00 36.62 217 PRO A C 1
ATOM 1675 O O . PRO A 1 217 ? -10.971 -31.904 -8.384 1.00 36.62 217 PRO A O 1
ATOM 1678 N N . GLU A 1 218 ? -12.352 -33.549 -7.663 1.00 41.03 218 GLU A N 1
ATOM 1679 C CA . GLU A 1 218 ? -11.803 -33.924 -6.349 1.00 41.03 218 GLU A CA 1
ATOM 1680 C C . GLU A 1 218 ? -10.332 -34.418 -6.369 1.00 41.03 218 GLU A C 1
ATOM 1682 O O . GLU A 1 218 ? -9.806 -34.779 -7.426 1.00 41.03 218 GLU A O 1
ATOM 1687 N N . PRO A 1 219 ? -9.653 -34.463 -5.200 1.00 36.66 219 PRO A N 1
ATOM 1688 C CA . PRO A 1 219 ? -8.203 -34.602 -5.103 1.00 36.66 219 PRO A CA 1
ATOM 1689 C C . PRO A 1 219 ? -7.726 -36.060 -5.165 1.00 36.66 219 PRO A C 1
ATOM 1691 O O . PRO A 1 219 ? -8.355 -36.980 -4.640 1.00 36.66 219 PRO A O 1
ATOM 1694 N N . ILE A 1 220 ? -6.548 -36.265 -5.758 1.00 40.59 220 ILE A N 1
ATOM 1695 C CA . ILE A 1 220 ? -5.830 -37.543 -5.709 1.00 40.59 220 ILE A CA 1
ATOM 1696 C C . ILE A 1 220 ? -4.976 -37.578 -4.432 1.00 40.59 220 ILE A C 1
ATOM 1698 O O . ILE A 1 220 ? -4.293 -36.607 -4.111 1.00 40.59 220 ILE A O 1
ATOM 1702 N N . LYS A 1 221 ? -5.097 -38.705 -3.723 1.00 45.28 221 LYS A N 1
ATOM 1703 C CA . LYS A 1 221 ? -4.465 -39.074 -2.446 1.00 45.28 221 LYS A CA 1
ATOM 1704 C C . LYS A 1 221 ? -2.940 -39.063 -2.469 1.00 45.28 221 LYS A C 1
ATOM 1706 O O . LYS A 1 221 ? -2.370 -39.440 -3.516 1.00 45.28 221 LYS A O 1
#

Organism: NCBI:txid265563

Secondary structure (DSSP, 8-state):
----B-S-TT--SBTTTTT-EEEE-----GGGHHHHHHHHHHTS-TTS--S-SS--SGGG--EEEETTGGGSTTHHHHHHHHHHTT-EEEE--SSPPP-TTTTEEEEEETTTS-EEE--GGGBTPPPSSS----HHHHTHHHHHHHTTSS---SSS-EETTEE-S--------------------------BEEEE-------------------PPPPP-

Foldseek 3Di:
DDFDADDDPVPPRDQLVLLKAKDFDDDDDPVCVLVVLLVLQVQQDLLLHHPDPPDAWSRHAAEDEDAVWCPRPCNVSNVVSLVVSVADEDADQTSDIHCGPPSYYYTYNCVQWPWAAYALQQFLAADPADDRPDPVSNCVSVVCVVVVVDDGSLYCHDDPPDNDPDDDDDDDDDDDDDDDDDDDDDDDDSGGTIIIGHDDDDDDDDDDDDDDDDDDDDDDD

Radius of gyration: 19.84 Å; chains: 1; bounding box: 52×55×48 Å

Sequence (221 aa):
MAQVCYHNLQFVADYGKLGHGEVVGMTIPESSIGDFAKEYFSYFAPNGERVDPGDRGGEYRSLIGLPGGTSHPEYSKVEEAASAKGMRLEPGKGNDPDTFGKKLVYVYDTAKYPFYQGEVYHQFHNDFQSPPYGKAYNKLADMAFDDGRLGVTGCPDRVPGRSAIGGLNGKTFAIAALGMFAVVGGFLMLAWMVMMRFRSTRSGSRRDYRSVVDEAPEPIK